Protein AF-A0A971GSS2-F1 (afdb_monomer)

Solvent-accessible surface area (backbone atoms only — not comparable to full-atom values): 17628 Å² total; per-residue (Å²): 136,80,84,89,81,86,70,75,32,61,60,50,41,53,53,54,34,71,68,39,44,67,84,41,74,54,47,54,77,46,40,32,26,44,75,84,54,49,42,26,41,33,38,71,62,69,47,74,45,68,63,38,45,67,82,38,62,46,63,59,58,47,32,60,44,47,65,56,46,49,72,37,39,23,10,67,47,17,76,32,43,79,44,92,68,53,84,65,69,85,54,35,48,45,50,40,30,41,24,85,38,74,50,92,84,42,22,30,35,38,38,42,34,40,49,66,71,85,49,93,87,48,53,48,79,76,38,85,48,58,99,59,26,42,46,16,31,36,24,42,58,45,35,48,47,36,32,42,36,49,23,47,63,86,54,49,96,89,58,76,47,54,58,58,59,50,98,71,84,86,79,79,81,64,94,73,82,67,90,67,69,63,84,76,56,59,65,68,64,52,29,54,54,48,14,49,50,55,39,58,74,69,43,96,30,64,69,47,56,60,91,68,52,47,49,41,36,45,50,89,52,17,74,24,37,55,46,78,90,54,39,60,87,52,47,51,58,52,37,65,61,41,50,64,54,48,42,46,62,41,26,76,67,65,36,60,86,32,68,72,34,45,53,40,44,71,75,31,58,78,37,36,44,81,53,100,93,39,65,42,77,32,71,71,36,50,49,52,46,27,59,62,39,52,24,48,41,79,45,72,53,73,72,34,52,78,70,40,31,34,36,57,40,83,103

Radius of gyration: 20.75 Å; Cα contacts (8 Å, |Δi|>4): 570; chains: 1; bounding box: 51×56×72 Å

Nearest PDB structures (foldseek):
  4xcr-assembly2_B  TM=2.742E-01  e=5.822E+00  Homo sapiens

Mean predicted aligned error: 7.34 Å

Secondary structure (DSSP, 8-state):
------SSHHHHHHHHHHH--TTPPP-EEEEEE-TT--EEEEEEEEEEEPP-BSS---HHHHHHHHHHHTTTSHHHHTTPEE-SS-SSTT-TTEEEEEEEEE-SSSEEEEEEEEE----TTS-EEEE---SSBPPEEEEEEEEEEEEEEEE-TT-BTTB--B--S-S-------SS-----HHHHTTHHHHHHHHHHHHHHT-S--SS-TTT--SEEEETTEEEEE-TT--HHHHHHHHHHHHHHHHHHHHHHH-TTSHHHHHHHHH-TTTEEEETTEEEE-HHHHHHHHHHHHTEEEE--HHHHHHT-EEEEE-

Structure (mmCIF, N/CA/C/O backbone):
data_AF-A0A971GSS2-F1
#
_entry.id   AF-A0A971GSS2-F1
#
loop_
_atom_site.group_PDB
_atom_site.id
_atom_site.type_symbol
_atom_site.label_atom_id
_atom_site.label_alt_id
_atom_site.label_comp_id
_atom_site.label_asym_id
_atom_site.label_entity_id
_atom_site.label_seq_id
_atom_site.pdbx_PDB_ins_code
_atom_site.Cartn_x
_atom_site.Cartn_y
_atom_site.Cartn_z
_atom_site.occupancy
_atom_site.B_iso_or_equiv
_atom_site.auth_seq_id
_atom_site.auth_comp_id
_atom_site.auth_asym_id
_atom_site.auth_atom_id
_atom_site.pdbx_PDB_model_num
ATOM 1 N N . MET A 1 1 ? 11.261 8.098 43.855 1.00 35.56 1 MET A N 1
ATOM 2 C CA . MET A 1 1 ? 11.522 7.027 42.870 1.00 35.56 1 MET A CA 1
ATOM 3 C C . MET A 1 1 ? 10.361 6.999 41.893 1.00 35.56 1 MET A C 1
ATOM 5 O O . MET A 1 1 ? 9.251 6.697 42.307 1.00 35.56 1 MET A O 1
ATOM 9 N N . LYS A 1 2 ? 10.580 7.433 40.648 1.00 29.73 2 LYS A N 1
ATOM 10 C CA . LYS A 1 2 ? 9.605 7.260 39.561 1.00 29.73 2 LYS A CA 1
ATOM 11 C C . LYS A 1 2 ? 9.756 5.830 39.029 1.00 29.73 2 LYS A C 1
ATOM 13 O O . LYS A 1 2 ? 10.902 5.407 38.895 1.00 29.73 2 LYS A O 1
ATOM 18 N N . PRO A 1 3 ? 8.672 5.101 38.733 1.00 36.34 3 PRO A N 1
ATOM 19 C CA . PRO A 1 3 ? 8.797 3.823 38.060 1.00 36.34 3 PRO A CA 1
ATOM 20 C C . PRO A 1 3 ? 9.146 4.087 36.592 1.00 36.34 3 PRO A C 1
ATOM 22 O O . PRO A 1 3 ? 8.405 4.758 35.869 1.00 36.34 3 PRO A O 1
ATOM 25 N N . GLU A 1 4 ? 10.302 3.588 36.173 1.00 39.19 4 GLU A N 1
ATOM 26 C CA . GLU A 1 4 ? 10.636 3.393 34.768 1.00 39.19 4 GLU A CA 1
ATOM 27 C C . GLU A 1 4 ? 9.625 2.397 34.187 1.00 39.19 4 GLU A C 1
ATOM 29 O O . GLU A 1 4 ? 9.647 1.212 34.493 1.00 39.19 4 GLU A O 1
ATOM 34 N N . THR A 1 5 ? 8.676 2.895 33.399 1.00 43.38 5 THR A N 1
ATOM 35 C CA . THR A 1 5 ? 7.710 2.084 32.648 1.00 43.38 5 THR A CA 1
ATOM 36 C C . THR A 1 5 ? 7.917 2.421 31.181 1.00 43.38 5 THR A C 1
ATOM 38 O O . THR A 1 5 ? 7.443 3.448 30.700 1.00 43.38 5 THR A O 1
ATOM 41 N N . GLY A 1 6 ? 8.720 1.624 30.473 1.00 42.56 6 GLY A N 1
ATOM 42 C CA . GLY A 1 6 ? 9.096 1.987 29.102 1.00 42.56 6 GLY A CA 1
ATOM 43 C C . GLY A 1 6 ? 9.595 0.882 28.180 1.00 42.56 6 GLY A C 1
ATOM 44 O O . GLY A 1 6 ? 9.772 1.163 27.002 1.00 42.56 6 GLY A O 1
ATOM 45 N N . THR A 1 7 ? 9.798 -0.349 28.650 1.00 47.59 7 THR A N 1
ATOM 46 C CA . THR A 1 7 ? 10.436 -1.408 27.842 1.00 47.59 7 THR A CA 1
ATOM 47 C C . THR A 1 7 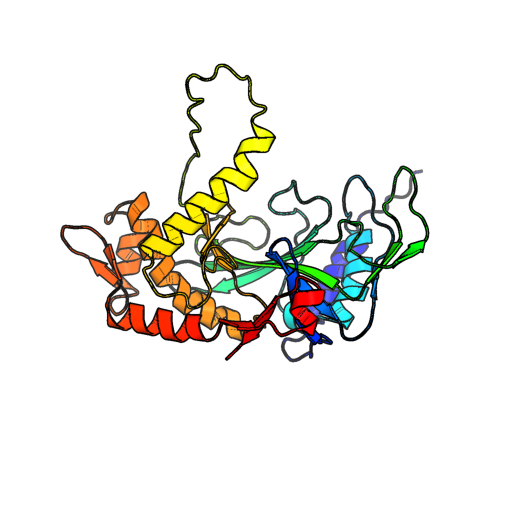? 9.616 -2.689 27.688 1.00 47.59 7 THR A C 1
ATOM 49 O O . THR A 1 7 ? 9.981 -3.531 26.875 1.00 47.59 7 THR A O 1
ATOM 52 N N . GLU A 1 8 ? 8.487 -2.847 28.385 1.00 52.62 8 GLU A N 1
ATOM 53 C CA . GLU A 1 8 ? 7.729 -4.113 28.367 1.00 52.62 8 GLU A CA 1
ATOM 54 C C . GLU A 1 8 ? 6.839 -4.315 27.121 1.00 52.62 8 GLU A C 1
ATOM 56 O O . GLU A 1 8 ? 6.486 -5.449 26.808 1.00 52.62 8 GLU A O 1
ATOM 61 N N . SER A 1 9 ? 6.500 -3.267 26.356 1.00 72.75 9 SER A N 1
ATOM 62 C CA . SER A 1 9 ? 5.532 -3.391 25.247 1.00 72.75 9 SER A CA 1
ATOM 63 C C . SER A 1 9 ? 6.121 -3.786 23.895 1.00 72.75 9 SER A C 1
ATOM 65 O O . SER A 1 9 ? 5.465 -4.514 23.152 1.00 72.75 9 SER A O 1
ATOM 67 N N . ILE A 1 10 ? 7.346 -3.365 23.559 1.00 83.69 10 ILE A N 1
ATOM 68 C CA . ILE A 1 10 ? 7.967 -3.697 22.262 1.00 83.69 10 ILE A CA 1
ATOM 69 C C . ILE A 1 10 ? 8.232 -5.207 22.134 1.00 83.69 10 ILE A C 1
ATOM 71 O O . ILE A 1 10 ? 7.813 -5.782 21.128 1.00 83.69 10 ILE A O 1
ATOM 75 N N . PRO A 1 11 ? 8.823 -5.896 23.135 1.00 87.12 11 PRO A N 1
ATOM 76 C CA . PRO A 1 11 ? 8.960 -7.352 23.087 1.00 87.12 11 PRO A CA 1
ATOM 77 C C . PRO A 1 11 ? 7.610 -8.064 22.943 1.00 87.12 11 PRO A C 1
ATOM 79 O O . PRO A 1 11 ? 7.508 -9.046 22.212 1.00 87.12 11 PRO A O 1
ATOM 82 N N . GLY A 1 12 ? 6.558 -7.542 23.586 1.00 88.38 12 GLY A N 1
ATOM 83 C CA . GLY A 1 12 ? 5.193 -8.051 23.448 1.00 88.38 12 GLY A CA 1
ATOM 84 C C . GLY A 1 12 ? 4.662 -7.944 22.016 1.00 88.38 12 GLY A C 1
ATOM 85 O O . GLY A 1 12 ? 4.132 -8.920 21.492 1.00 88.38 12 GLY A O 1
ATOM 86 N N . ILE A 1 13 ? 4.868 -6.799 21.356 1.00 91.88 13 ILE A N 1
ATOM 87 C CA . ILE A 1 13 ? 4.489 -6.597 19.949 1.00 91.88 13 ILE A CA 1
ATOM 88 C C . ILE A 1 13 ? 5.271 -7.537 19.027 1.00 91.88 13 ILE A C 1
ATOM 90 O O . ILE A 1 13 ? 4.680 -8.154 18.143 1.00 91.88 13 ILE A O 1
ATOM 94 N N . ILE A 1 14 ? 6.585 -7.667 19.231 1.00 92.06 14 ILE A N 1
ATOM 95 C CA . ILE A 1 14 ? 7.433 -8.558 18.426 1.00 92.06 14 ILE A CA 1
ATOM 96 C C . ILE A 1 14 ? 6.958 -10.007 18.562 1.00 92.06 14 ILE A C 1
ATOM 98 O O . ILE A 1 14 ? 6.786 -10.689 17.554 1.00 92.06 14 ILE A O 1
ATOM 102 N N . ASN A 1 15 ? 6.690 -10.460 19.789 1.00 92.38 15 ASN A N 1
ATOM 103 C CA . ASN A 1 15 ? 6.182 -11.807 20.041 1.00 92.38 15 ASN A CA 1
ATOM 104 C C . ASN A 1 15 ? 4.805 -12.024 19.408 1.00 92.38 15 ASN A C 1
ATOM 106 O O . ASN A 1 15 ? 4.583 -13.070 18.806 1.00 92.38 15 ASN A O 1
ATOM 110 N N . LEU A 1 16 ? 3.901 -11.043 19.513 1.00 94.25 16 LEU A N 1
ATOM 111 C CA . LEU A 1 16 ? 2.579 -11.097 18.891 1.00 94.25 16 LEU A CA 1
ATOM 112 C C . LEU A 1 16 ? 2.694 -11.270 17.373 1.00 94.25 16 LEU A C 1
ATOM 114 O O . LEU A 1 16 ? 2.138 -12.218 16.827 1.00 94.25 16 LEU A O 1
ATOM 118 N N . LEU A 1 17 ? 3.430 -10.377 16.704 1.00 93.38 17 LEU A N 1
ATOM 119 C CA . LEU A 1 17 ? 3.590 -10.400 15.247 1.00 93.38 17 LEU A CA 1
ATOM 120 C C . LEU A 1 17 ? 4.328 -11.657 14.772 1.00 93.38 17 LEU A C 1
ATOM 122 O O . LEU A 1 17 ? 3.941 -12.245 13.766 1.00 93.38 17 LEU A O 1
ATOM 126 N N . GLY A 1 18 ? 5.341 -12.111 15.517 1.00 92.44 18 GLY A N 1
ATOM 127 C CA . GLY A 1 18 ? 6.082 -13.339 15.220 1.00 92.44 18 GLY A CA 1
ATOM 128 C C . GLY A 1 18 ? 5.265 -14.624 15.392 1.00 92.44 18 GLY A C 1
ATOM 129 O O . GLY A 1 18 ? 5.631 -15.654 14.829 1.00 92.44 18 GLY A O 1
ATOM 130 N N . ALA A 1 19 ? 4.158 -14.580 16.140 1.00 93.38 19 ALA A N 1
ATOM 131 C CA . ALA A 1 19 ? 3.232 -15.705 16.273 1.00 93.38 19 ALA A CA 1
ATOM 132 C C . ALA A 1 19 ? 2.216 -15.791 15.121 1.00 93.38 19 ALA A C 1
ATOM 134 O O . ALA A 1 19 ? 1.579 -16.838 14.957 1.00 93.38 19 ALA A O 1
ATOM 135 N N . LEU A 1 20 ? 2.043 -14.715 14.344 1.00 93.06 20 LEU A N 1
ATOM 136 C CA . LEU A 1 20 ? 1.094 -14.686 13.235 1.00 93.06 20 LEU A CA 1
ATOM 137 C C . LEU A 1 20 ? 1.600 -15.526 12.065 1.00 93.06 20 LEU A C 1
ATOM 139 O O . LEU A 1 20 ? 2.780 -15.499 11.716 1.00 93.06 20 LEU A O 1
ATOM 143 N N . LYS A 1 21 ? 0.683 -16.258 11.436 1.00 89.44 21 LYS A N 1
ATOM 144 C CA . LYS A 1 21 ? 0.973 -17.106 10.278 1.00 89.44 21 LYS A CA 1
ATOM 145 C C . LYS A 1 21 ? 0.241 -16.606 9.050 1.00 89.44 21 LYS A C 1
ATOM 147 O O . LYS A 1 21 ? -0.888 -16.127 9.136 1.00 89.44 21 LYS A O 1
ATOM 152 N N . THR A 1 22 ? 0.876 -16.783 7.902 1.00 82.06 22 THR A N 1
ATOM 153 C CA . THR A 1 22 ? 0.386 -16.322 6.603 1.00 82.06 22 THR A CA 1
ATOM 154 C C . THR A 1 22 ? -0.921 -16.979 6.177 1.00 82.06 22 THR A C 1
ATOM 156 O O . THR A 1 22 ? -1.674 -16.382 5.423 1.00 82.06 22 THR A O 1
ATOM 159 N N . GLU A 1 23 ? -1.240 -18.163 6.703 1.00 85.69 23 GLU A N 1
ATOM 160 C CA . GLU A 1 23 ? -2.473 -18.894 6.390 1.00 85.69 23 GLU A CA 1
ATOM 161 C C . GLU A 1 23 ? -3.642 -18.532 7.324 1.00 85.69 23 GLU A C 1
ATOM 163 O O . GLU A 1 23 ? -4.742 -19.080 7.186 1.00 85.69 23 GLU A O 1
ATOM 168 N N . GLN A 1 24 ? -3.424 -17.664 8.323 1.00 88.62 24 GLN A N 1
ATOM 169 C CA . GLN A 1 24 ? -4.496 -17.246 9.222 1.00 88.62 24 GLN A CA 1
ATOM 170 C C . GLN A 1 24 ? -5.508 -16.389 8.468 1.00 88.62 24 GLN A C 1
ATOM 172 O O . GLN A 1 24 ? -5.182 -15.342 7.913 1.00 88.62 24 GLN A O 1
ATOM 177 N N . LYS A 1 25 ? -6.767 -16.826 8.496 1.00 90.94 25 LYS A N 1
ATOM 178 C CA . LYS A 1 25 ? -7.854 -16.132 7.811 1.00 90.94 25 LYS A CA 1
ATOM 179 C C . LYS A 1 25 ? -8.151 -14.792 8.474 1.00 90.94 25 LYS A C 1
ATOM 181 O O . LYS A 1 25 ? -8.296 -14.716 9.692 1.00 90.94 25 LYS A O 1
ATOM 186 N N . ASN A 1 26 ? -8.302 -13.767 7.643 1.00 93.19 26 ASN A N 1
ATOM 187 C CA . ASN A 1 26 ? -8.826 -12.471 8.053 1.00 93.19 26 ASN A CA 1
ATOM 188 C C . ASN A 1 26 ? -10.355 -12.557 8.213 1.00 93.19 26 ASN A C 1
ATOM 190 O O . ASN A 1 26 ? -11.040 -13.105 7.348 1.00 93.19 26 ASN A O 1
ATOM 194 N N . ASP A 1 27 ? -10.888 -11.994 9.292 1.00 95.25 27 ASP A N 1
ATOM 195 C CA . ASP A 1 27 ? -12.320 -11.920 9.593 1.00 95.25 27 ASP A CA 1
ATOM 196 C C . ASP A 1 27 ? -12.927 -10.604 9.079 1.00 95.25 27 ASP A C 1
ATOM 198 O O . ASP A 1 27 ? -13.368 -9.727 9.829 1.00 95.25 27 ASP A O 1
ATOM 202 N N . ILE A 1 28 ? -12.891 -10.443 7.755 1.00 95.19 28 ILE A N 1
ATOM 203 C CA . ILE A 1 28 ? -13.356 -9.236 7.069 1.00 95.19 28 ILE A CA 1
ATOM 204 C C . ILE A 1 28 ? -14.426 -9.542 6.021 1.00 95.19 28 ILE A C 1
ATOM 206 O O . ILE A 1 28 ? -14.400 -10.572 5.349 1.00 95.19 28 ILE A O 1
ATOM 210 N N . CYS A 1 29 ? -15.339 -8.592 5.841 1.00 93.38 29 CYS A N 1
ATOM 211 C CA . CYS A 1 29 ? -16.384 -8.605 4.820 1.00 93.38 29 CYS A CA 1
ATOM 212 C C . CYS A 1 29 ? -15.849 -8.136 3.446 1.00 93.38 29 CYS A C 1
ATOM 214 O O . CYS A 1 29 ? -16.411 -8.421 2.378 1.00 93.38 29 CYS A O 1
ATOM 216 N N . GLY A 1 30 ? -14.729 -7.406 3.466 1.00 94.94 30 GLY A N 1
ATOM 217 C CA . GLY A 1 30 ? -13.999 -6.965 2.285 1.00 94.94 30 GLY A CA 1
ATOM 218 C C . GLY A 1 30 ? -13.183 -5.699 2.523 1.00 94.94 30 GLY A C 1
ATOM 219 O O . GLY A 1 30 ? -13.082 -5.194 3.643 1.00 94.94 30 GLY A O 1
ATOM 220 N N . ILE A 1 31 ? -12.624 -5.181 1.434 1.00 96.00 31 ILE A N 1
ATOM 221 C CA . ILE A 1 31 ? -11.876 -3.924 1.396 1.00 96.00 31 ILE A CA 1
ATOM 222 C C . ILE A 1 31 ? -12.692 -2.911 0.610 1.00 96.00 31 ILE A C 1
ATOM 224 O O . ILE A 1 31 ? -13.214 -3.220 -0.464 1.00 96.00 31 ILE A O 1
ATOM 228 N N . PHE A 1 32 ? -12.805 -1.706 1.148 1.00 96.06 32 PHE A N 1
ATOM 229 C CA . PHE A 1 32 ? -13.680 -0.675 0.615 1.00 96.06 32 PHE A CA 1
ATOM 230 C C . PHE A 1 32 ? -12.969 0.669 0.558 1.00 96.06 32 PHE A C 1
ATOM 232 O O . PHE A 1 32 ? -11.992 0.895 1.265 1.00 96.06 32 PHE A O 1
ATOM 239 N N . LEU A 1 33 ? -13.489 1.552 -0.284 1.00 95.44 33 LEU A N 1
ATOM 240 C CA . LEU A 1 33 ? -13.215 2.978 -0.302 1.00 95.44 33 LEU A CA 1
ATOM 241 C C . LEU A 1 33 ? -14.444 3.702 0.238 1.00 95.44 33 LEU A C 1
ATOM 243 O O . LEU A 1 33 ? -15.563 3.369 -0.162 1.00 95.44 33 LEU A O 1
ATOM 247 N N . ASP A 1 34 ? -14.240 4.671 1.124 1.00 93.19 34 ASP A N 1
ATOM 248 C CA . ASP A 1 34 ? -15.312 5.553 1.589 1.00 93.19 34 ASP A CA 1
ATOM 249 C C . ASP A 1 34 ? -15.592 6.695 0.595 1.00 93.19 34 ASP A C 1
ATOM 251 O O . ASP A 1 34 ? -14.988 6.780 -0.482 1.00 93.19 34 ASP A O 1
ATOM 255 N N . GLU A 1 35 ? -16.500 7.599 0.957 1.00 91.25 35 GLU A N 1
ATOM 256 C CA . GLU A 1 35 ? -16.891 8.748 0.140 1.00 91.25 35 GLU A CA 1
ATOM 257 C C . GLU A 1 35 ? -15.732 9.723 -0.133 1.00 91.25 35 GLU A C 1
ATOM 259 O O . GLU A 1 35 ? -15.768 10.491 -1.096 1.00 91.25 35 GLU A O 1
ATOM 264 N N . THR A 1 36 ? -14.679 9.663 0.689 1.00 90.62 36 THR A N 1
ATOM 265 C CA . THR A 1 36 ? -13.434 10.430 0.540 1.00 90.62 36 THR A CA 1
ATOM 266 C C . THR A 1 36 ? -12.332 9.642 -0.173 1.00 90.62 36 THR A C 1
ATOM 268 O O . THR A 1 36 ? -11.200 10.115 -0.280 1.00 90.62 36 THR A O 1
ATOM 271 N N . LEU A 1 37 ? -12.660 8.456 -0.700 1.00 92.25 37 LEU A N 1
ATOM 272 C CA . LEU A 1 37 ? -11.753 7.526 -1.378 1.00 92.25 37 LEU A CA 1
ATOM 273 C C . LEU A 1 37 ? -10.634 6.985 -0.473 1.00 92.25 37 LEU A C 1
ATOM 275 O O . LEU A 1 37 ? -9.567 6.583 -0.951 1.00 92.25 37 LEU A O 1
ATOM 279 N N . ARG A 1 38 ? -10.861 6.951 0.845 1.00 92.25 38 ARG A N 1
ATOM 280 C CA . ARG A 1 38 ? -9.944 6.317 1.796 1.00 92.25 38 ARG A CA 1
ATOM 281 C C . ARG A 1 38 ? -10.250 4.836 1.910 1.00 92.25 38 ARG A C 1
ATOM 283 O O . ARG A 1 38 ? -11.403 4.447 2.058 1.00 92.25 38 ARG A O 1
ATOM 290 N N . GLU A 1 39 ? -9.202 4.022 1.880 1.00 94.31 39 GLU A N 1
ATOM 291 C CA . GLU A 1 39 ? -9.340 2.575 1.986 1.00 94.31 39 GLU A CA 1
ATOM 292 C C . GLU A 1 39 ? -9.481 2.110 3.436 1.00 94.31 39 GLU A C 1
ATOM 294 O O . GLU A 1 39 ? -8.808 2.618 4.341 1.00 94.31 39 GLU A O 1
ATOM 299 N N . PHE A 1 40 ? -10.371 1.144 3.647 1.00 95.44 40 PHE A N 1
ATOM 300 C CA . PHE A 1 40 ? -10.602 0.521 4.940 1.00 95.44 40 PHE A CA 1
ATOM 301 C C . PHE A 1 40 ? -10.962 -0.960 4.805 1.00 95.44 40 PHE A C 1
ATOM 303 O O . PHE A 1 40 ? -11.581 -1.392 3.827 1.00 95.44 40 PHE A O 1
ATOM 310 N N . PHE A 1 41 ? -10.579 -1.743 5.812 1.00 95.75 41 PHE A N 1
ATOM 311 C CA . PHE A 1 41 ? -11.110 -3.081 6.034 1.00 95.75 41 PHE A CA 1
ATOM 312 C C . PHE A 1 41 ? -12.494 -2.959 6.673 1.00 95.75 41 PHE A C 1
ATOM 314 O O . PHE A 1 41 ? -12.629 -2.303 7.707 1.00 95.75 41 PHE A O 1
ATOM 321 N N . CYS A 1 42 ? -13.502 -3.588 6.072 1.00 95.50 42 CYS A N 1
ATOM 322 C CA . CYS A 1 42 ? -14.801 -3.819 6.700 1.00 95.50 42 CYS A CA 1
ATOM 323 C C . CYS A 1 42 ? -14.733 -5.128 7.482 1.00 95.50 42 CYS A C 1
ATOM 325 O O . CYS A 1 42 ? -14.515 -6.180 6.884 1.00 95.50 42 CYS A O 1
ATOM 327 N N . LEU A 1 43 ? -14.914 -5.073 8.792 1.00 95.62 43 LEU A N 1
ATOM 328 C CA . LEU A 1 43 ? -14.874 -6.240 9.668 1.00 95.62 43 LEU A CA 1
ATOM 329 C C . LEU A 1 43 ? -16.234 -6.951 9.682 1.00 95.62 43 LEU A C 1
ATOM 331 O O . LEU A 1 43 ? -17.268 -6.306 9.518 1.00 95.62 43 LEU A O 1
ATOM 335 N N . ASN A 1 44 ? -16.247 -8.268 9.905 1.00 95.75 44 ASN A N 1
ATOM 336 C CA . ASN A 1 44 ? -17.506 -9.010 10.075 1.00 95.75 44 ASN A CA 1
ATOM 337 C C . ASN A 1 44 ? -18.178 -8.739 11.430 1.00 95.75 44 ASN A C 1
ATOM 339 O O . ASN A 1 44 ? -19.391 -8.900 11.562 1.00 95.75 44 ASN A O 1
ATOM 343 N N . ALA A 1 45 ? -17.397 -8.319 12.426 1.00 94.56 45 ALA A N 1
ATOM 344 C CA . ALA A 1 45 ? -17.876 -7.899 13.733 1.00 94.56 45 ALA A CA 1
ATOM 345 C C . ALA A 1 45 ? -17.120 -6.647 14.204 1.00 94.56 45 ALA A C 1
ATOM 347 O O . ALA A 1 45 ? -15.936 -6.483 13.889 1.00 94.56 45 ALA A O 1
ATOM 348 N N . PRO A 1 46 ? -17.774 -5.760 14.973 1.00 95.00 46 PRO A N 1
ATOM 349 C CA . PRO A 1 46 ? -17.120 -4.575 15.490 1.00 95.00 46 PRO A CA 1
ATOM 350 C C . PRO A 1 46 ? -16.052 -4.926 16.529 1.00 95.00 46 PRO A C 1
ATOM 352 O O . PRO A 1 46 ? -16.254 -5.777 17.396 1.00 95.00 46 PRO A O 1
ATOM 355 N N . VAL A 1 47 ? -14.946 -4.192 16.493 1.00 95.88 47 VAL A N 1
ATOM 356 C CA . VAL A 1 47 ? -13.883 -4.237 17.500 1.00 95.88 47 VAL A CA 1
ATOM 357 C C . VAL A 1 47 ? -13.877 -2.962 18.327 1.00 95.88 47 VAL A C 1
ATOM 359 O O . VAL A 1 47 ? -14.231 -1.885 17.844 1.00 95.88 47 VAL A O 1
ATOM 362 N N . VAL A 1 48 ? -13.442 -3.068 19.582 1.00 96.12 48 VAL A N 1
ATOM 363 C CA . VAL A 1 48 ? -13.286 -1.908 20.463 1.00 96.12 48 VAL A CA 1
ATOM 364 C C . VAL A 1 48 ? -11.845 -1.425 20.409 1.00 96.12 48 VAL A C 1
ATOM 366 O O . VAL A 1 48 ? -10.931 -2.107 20.867 1.00 96.12 48 VAL A O 1
ATOM 369 N N . ILE A 1 49 ? -11.653 -0.219 19.885 1.00 95.00 49 ILE A N 1
ATOM 370 C CA . ILE A 1 49 ? -10.372 0.476 19.921 1.00 95.00 49 ILE A CA 1
ATOM 371 C C . ILE A 1 49 ? -10.250 1.183 21.281 1.00 95.00 49 ILE A C 1
ATOM 373 O O . ILE A 1 49 ? -11.169 1.915 21.686 1.00 95.00 49 ILE A O 1
ATOM 377 N N . PRO A 1 50 ? -9.152 0.963 22.032 1.00 93.19 50 PRO A N 1
ATOM 378 C CA . PRO A 1 50 ? -8.939 1.622 23.315 1.00 93.19 50 PRO A CA 1
ATOM 379 C C . PRO A 1 50 ? -8.782 3.138 23.144 1.00 93.19 50 PRO A C 1
ATOM 381 O O . PRO A 1 50 ? -8.573 3.642 22.044 1.00 93.19 50 PRO A O 1
ATOM 384 N N . ALA A 1 51 ? -8.872 3.884 24.245 1.00 92.00 51 ALA A N 1
ATOM 385 C CA . ALA A 1 51 ? -8.607 5.320 24.222 1.00 92.00 51 ALA A CA 1
ATOM 386 C C . ALA A 1 51 ? -7.144 5.588 23.821 1.00 92.00 51 ALA A C 1
ATOM 388 O O . ALA A 1 51 ? -6.218 4.972 24.356 1.00 92.00 51 ALA A O 1
ATOM 389 N N . ILE A 1 52 ? -6.941 6.521 22.891 1.00 90.69 52 ILE A N 1
ATOM 390 C CA . ILE A 1 52 ? -5.628 6.847 22.319 1.00 90.69 52 ILE A CA 1
ATOM 391 C C . ILE A 1 52 ? -5.235 8.264 22.747 1.00 90.69 52 ILE A C 1
ATOM 393 O O . ILE A 1 52 ? -6.082 9.155 22.681 1.00 90.69 52 ILE A O 1
ATOM 397 N N . PRO A 1 53 ? -3.981 8.526 23.158 1.00 90.50 53 PRO A N 1
ATOM 398 C CA . PRO A 1 53 ? -3.541 9.886 23.446 1.00 90.50 53 PRO A CA 1
ATOM 399 C C . PRO A 1 53 ? -3.723 10.819 22.243 1.00 90.50 53 PRO A C 1
ATOM 401 O O . PRO A 1 53 ? -3.378 10.467 21.115 1.00 90.50 53 PRO A O 1
ATOM 404 N N . VAL A 1 54 ? -4.201 12.040 22.493 1.00 87.81 54 VAL A N 1
ATOM 405 C CA . VAL A 1 54 ? -4.371 13.059 21.443 1.00 87.81 54 VAL A CA 1
ATOM 406 C C . VAL A 1 54 ? -3.026 13.441 20.822 1.00 87.81 54 VAL A C 1
ATOM 408 O O . VAL A 1 54 ? -2.978 13.759 19.641 1.00 87.81 54 VAL A O 1
ATOM 411 N N . SER A 1 55 ? -1.929 13.349 21.580 1.00 87.81 55 SER A N 1
ATOM 412 C CA . SER A 1 55 ? -0.585 13.663 21.089 1.00 87.81 55 SER A CA 1
ATOM 413 C C . SER A 1 55 ? -0.027 12.622 20.122 1.00 87.81 55 SER A C 1
ATOM 415 O O . SER A 1 55 ? 0.430 12.985 19.057 1.00 87.81 55 SER A O 1
ATOM 417 N N . SER A 1 56 ? -0.016 11.338 20.483 1.00 88.44 56 SER A N 1
ATOM 418 C CA . SER A 1 56 ? 0.368 10.249 19.577 1.00 88.44 56 SER A CA 1
ATOM 419 C C . SER A 1 56 ? 0.128 8.873 20.198 1.00 88.44 56 SER A C 1
ATOM 421 O O . SER A 1 56 ? 0.157 8.703 21.422 1.00 88.44 56 SER A O 1
ATOM 423 N N . ILE A 1 57 ? -0.035 7.855 19.349 1.00 89.75 57 ILE A N 1
ATOM 424 C CA . ILE A 1 57 ? 0.043 6.450 19.766 1.00 89.75 57 ILE A CA 1
ATOM 425 C C . ILE A 1 57 ? 1.460 6.168 20.283 1.00 89.75 57 ILE A C 1
ATOM 427 O O . ILE A 1 57 ? 2.444 6.369 19.563 1.00 89.75 57 ILE A O 1
ATOM 431 N N . LYS A 1 58 ? 1.548 5.695 21.531 1.00 89.38 58 LYS A N 1
ATOM 432 C CA . LYS A 1 58 ? 2.772 5.189 22.174 1.00 89.38 58 LYS A CA 1
ATOM 433 C C . LYS A 1 58 ? 2.850 3.665 22.053 1.00 89.38 58 LYS A C 1
ATOM 435 O O . LYS A 1 58 ? 1.830 3.025 21.817 1.00 89.38 58 LYS A O 1
ATOM 440 N N . HIS A 1 59 ? 4.020 3.072 22.293 1.00 88.62 59 HIS A N 1
ATOM 441 C CA . HIS A 1 59 ? 4.232 1.622 22.150 1.00 88.62 59 HIS A CA 1
ATOM 442 C C . HIS A 1 59 ? 3.260 0.764 22.973 1.00 88.62 59 HIS A C 1
ATOM 444 O O . HIS A 1 59 ? 2.718 -0.199 22.447 1.00 88.62 59 HIS A O 1
ATOM 450 N N . ASN A 1 60 ? 2.952 1.144 24.220 1.00 86.94 60 ASN A N 1
ATOM 451 C CA . ASN A 1 60 ? 1.976 0.403 25.033 1.00 86.94 60 ASN A CA 1
ATOM 452 C C . ASN A 1 60 ? 0.577 0.424 24.392 1.00 86.94 60 ASN A C 1
ATOM 454 O O . ASN A 1 60 ? -0.043 -0.620 24.240 1.00 86.94 60 ASN A O 1
ATOM 458 N N . ASN A 1 61 ? 0.118 1.594 23.932 1.00 89.44 61 ASN A N 1
ATOM 459 C CA . ASN A 1 61 ? -1.161 1.707 23.227 1.00 89.44 61 ASN A CA 1
ATOM 460 C C . ASN A 1 61 ? -1.149 0.928 21.905 1.00 89.44 61 ASN A C 1
ATOM 462 O O . ASN A 1 61 ? -2.153 0.325 21.543 1.00 89.44 61 ASN A O 1
ATOM 466 N N . ALA A 1 62 ? -0.022 0.931 21.187 1.00 93.12 62 ALA A N 1
ATOM 467 C CA . ALA A 1 62 ? 0.130 0.153 19.965 1.00 93.12 62 ALA A CA 1
ATOM 468 C C . ALA A 1 62 ? 0.016 -1.351 20.239 1.00 93.12 62 ALA A C 1
ATOM 470 O O . ALA A 1 62 ? -0.645 -2.039 19.472 1.00 93.12 62 ALA A O 1
ATOM 471 N N . ALA A 1 63 ? 0.596 -1.849 21.336 1.00 93.31 63 ALA A N 1
ATOM 472 C CA . ALA A 1 63 ? 0.478 -3.249 21.737 1.00 93.31 63 ALA A CA 1
ATOM 473 C C . ALA A 1 63 ? -0.981 -3.644 22.007 1.00 93.31 63 ALA A C 1
ATOM 475 O O . ALA A 1 63 ? -1.449 -4.649 21.475 1.00 93.31 63 ALA A O 1
ATOM 476 N N . ASP A 1 64 ? -1.717 -2.820 22.757 1.00 92.81 64 ASP A N 1
ATOM 477 C CA . ASP A 1 64 ? -3.135 -3.063 23.050 1.00 92.81 64 ASP A CA 1
ATOM 478 C C . ASP A 1 64 ? -3.984 -3.073 21.773 1.00 92.81 64 ASP A C 1
ATOM 480 O O . ASP A 1 64 ? -4.811 -3.962 21.574 1.00 92.81 64 ASP A O 1
ATOM 484 N N . ILE A 1 65 ? -3.751 -2.111 20.874 1.00 95.25 65 ILE A N 1
ATOM 485 C CA . ILE A 1 65 ? -4.447 -2.039 19.587 1.00 95.25 65 ILE A CA 1
ATOM 486 C C . ILE A 1 65 ? -4.096 -3.257 18.725 1.00 95.25 65 ILE A C 1
ATOM 488 O O . ILE A 1 65 ? -4.994 -3.916 18.213 1.00 95.25 65 ILE A O 1
ATOM 492 N N . LEU A 1 66 ? -2.815 -3.602 18.578 1.00 96.12 66 LEU A N 1
ATOM 493 C CA . LEU A 1 66 ? -2.390 -4.742 17.760 1.00 96.12 66 LEU A CA 1
ATOM 494 C C . LEU A 1 66 ? -2.916 -6.073 18.308 1.00 96.12 66 LEU A C 1
ATOM 496 O O . LEU A 1 66 ? -3.268 -6.943 17.515 1.00 96.12 66 LEU A O 1
ATOM 500 N N . ASN A 1 67 ? -3.051 -6.228 19.627 1.00 94.44 67 ASN A N 1
ATOM 501 C CA . ASN A 1 67 ? -3.698 -7.399 20.229 1.00 94.44 67 ASN A CA 1
ATOM 502 C C . ASN A 1 67 ? -5.163 -7.552 19.794 1.00 94.44 67 ASN A C 1
ATOM 504 O O . ASN A 1 67 ? -5.629 -8.675 19.627 1.00 94.44 67 ASN A O 1
ATOM 508 N N . VAL A 1 68 ? -5.882 -6.444 19.595 1.00 95.12 68 VAL A N 1
ATOM 509 C CA . VAL A 1 68 ? -7.254 -6.458 19.062 1.00 95.12 68 VAL A CA 1
ATOM 510 C C . VAL A 1 68 ? -7.238 -6.723 17.556 1.00 95.12 68 VAL A C 1
ATOM 512 O O . VAL A 1 68 ? -7.943 -7.600 17.065 1.00 95.12 68 VAL A O 1
ATOM 515 N N . ILE A 1 69 ? -6.408 -5.994 16.810 1.00 95.81 69 ILE A N 1
ATOM 516 C CA . ILE A 1 69 ? -6.413 -6.032 15.342 1.00 95.81 69 ILE A CA 1
ATOM 517 C C . ILE A 1 69 ? -5.880 -7.358 14.783 1.00 95.81 69 ILE A C 1
ATOM 519 O O . ILE A 1 69 ? -6.403 -7.863 13.790 1.00 95.81 69 ILE A O 1
ATOM 523 N N . SER A 1 70 ? -4.905 -7.978 15.446 1.00 95.06 70 SER A N 1
ATOM 524 C CA . SER A 1 70 ? -4.381 -9.297 15.065 1.00 95.06 70 SER A CA 1
ATOM 525 C C . SER A 1 70 ? -5.421 -10.417 15.144 1.00 95.06 70 SER A C 1
ATOM 527 O O . SER A 1 70 ? -5.224 -11.462 14.536 1.00 95.06 70 SER A O 1
ATOM 529 N N . GLN A 1 71 ? -6.542 -10.217 15.842 1.00 94.38 71 GLN A N 1
ATOM 530 C CA . GLN A 1 71 ? -7.636 -11.192 15.876 1.00 94.38 71 GLN A CA 1
ATOM 531 C C . GLN A 1 71 ? -8.530 -11.111 14.634 1.00 94.38 71 GLN A C 1
ATOM 533 O O . GLN A 1 71 ? -9.178 -12.097 14.298 1.00 94.38 71 GLN A O 1
ATOM 538 N N . VAL A 1 72 ? -8.557 -9.962 13.947 1.00 95.31 72 VAL A N 1
ATOM 539 C CA . VAL A 1 72 ? -9.442 -9.721 12.795 1.00 95.31 72 VAL A CA 1
ATOM 540 C C . VAL A 1 72 ? -8.708 -9.684 11.459 1.00 95.31 72 VAL A C 1
ATOM 542 O O . VAL A 1 72 ? -9.273 -10.104 10.457 1.00 95.31 72 VAL A O 1
ATOM 545 N N . ILE A 1 73 ? -7.452 -9.233 11.409 1.00 94.62 73 ILE A N 1
ATOM 546 C CA . ILE A 1 73 ? -6.648 -9.233 10.172 1.00 94.62 73 ILE A CA 1
ATOM 547 C C . ILE A 1 73 ? -5.256 -9.884 10.331 1.00 94.62 73 ILE A C 1
ATOM 549 O O . ILE A 1 73 ? -4.255 -9.312 9.884 1.00 94.62 73 ILE A O 1
ATOM 553 N N . PRO A 1 74 ? -5.144 -11.073 10.961 1.00 94.75 74 PRO A N 1
ATOM 554 C CA . PRO A 1 74 ? -3.849 -11.712 11.209 1.00 94.75 74 PRO A CA 1
ATOM 555 C C . PRO A 1 74 ? -3.048 -11.977 9.929 1.00 94.75 74 PRO A C 1
ATOM 557 O O . PRO A 1 74 ? -1.846 -11.721 9.903 1.00 94.75 74 PRO A O 1
ATOM 560 N N . GLY A 1 75 ? -3.700 -12.445 8.860 1.00 92.81 75 GLY A N 1
ATOM 561 C CA . GLY A 1 75 ? -3.040 -12.813 7.606 1.00 92.81 75 GLY A CA 1
ATOM 562 C C . GLY A 1 75 ? -2.392 -11.622 6.897 1.00 92.81 75 GLY A C 1
ATOM 563 O O . GLY A 1 75 ? -1.311 -11.759 6.329 1.00 92.81 75 GLY A O 1
ATOM 564 N N . PHE A 1 76 ? -2.994 -10.430 6.991 1.00 93.31 76 PHE A N 1
ATOM 565 C CA . PHE A 1 76 ? -2.395 -9.205 6.441 1.00 93.31 76 PHE A CA 1
ATOM 566 C C . PHE A 1 76 ? -1.233 -8.663 7.276 1.00 93.31 76 PHE A C 1
ATOM 568 O O . PHE A 1 76 ? -0.389 -7.949 6.745 1.00 93.31 76 PHE A O 1
ATOM 575 N N . MET A 1 77 ? -1.178 -8.985 8.568 1.00 94.25 77 MET A N 1
ATOM 576 C CA . MET A 1 77 ? -0.100 -8.556 9.464 1.00 94.25 77 MET A CA 1
ATOM 577 C C . MET A 1 77 ? 1.054 -9.564 9.533 1.00 94.25 77 MET A C 1
ATOM 579 O O . MET A 1 77 ? 2.159 -9.205 9.944 1.00 94.25 77 MET A O 1
ATOM 583 N N . ALA A 1 78 ? 0.820 -10.816 9.138 1.00 92.75 78 ALA A N 1
ATOM 584 C CA . ALA A 1 78 ? 1.827 -11.867 9.149 1.00 92.75 78 ALA A CA 1
ATOM 585 C C . ALA A 1 78 ? 3.077 -11.467 8.341 1.00 92.75 78 ALA A C 1
ATOM 587 O O . ALA A 1 78 ? 2.991 -10.808 7.303 1.00 92.75 78 ALA A O 1
ATOM 588 N N . GLY A 1 79 ? 4.257 -11.831 8.850 1.00 91.19 79 GLY A N 1
ATOM 589 C CA . GLY A 1 79 ? 5.549 -11.504 8.233 1.00 91.19 79 GLY A CA 1
ATOM 590 C C . GLY A 1 79 ? 6.008 -10.049 8.395 1.00 91.19 79 GLY A C 1
ATOM 591 O O . GLY A 1 79 ? 7.120 -9.718 7.980 1.00 91.19 79 GLY A O 1
ATOM 592 N N . HIS A 1 80 ? 5.202 -9.177 9.007 1.00 93.94 80 HIS A N 1
ATOM 593 C CA . HIS A 1 80 ? 5.588 -7.790 9.240 1.00 93.94 80 HIS A CA 1
ATOM 594 C C . HIS A 1 80 ? 6.304 -7.596 10.576 1.00 93.94 80 HIS A C 1
ATOM 596 O O . HIS A 1 80 ? 6.016 -8.244 11.579 1.00 93.94 80 HIS A O 1
ATOM 602 N N . SER A 1 81 ? 7.198 -6.614 10.596 1.00 93.38 81 SER A N 1
ATOM 603 C CA . SER A 1 81 ? 7.807 -6.051 11.798 1.00 93.38 81 SER A CA 1
ATOM 604 C C . SER A 1 81 ? 7.124 -4.736 12.169 1.00 93.38 81 SER A C 1
ATOM 606 O O . SER A 1 81 ? 6.750 -3.948 11.300 1.00 93.38 81 SER A O 1
ATOM 608 N N . TYR A 1 82 ? 6.985 -4.474 13.464 1.00 93.94 82 TYR A N 1
ATOM 609 C CA . TYR A 1 82 ? 6.507 -3.185 13.956 1.00 93.94 82 TYR A CA 1
ATOM 610 C C . TYR A 1 82 ? 7.585 -2.110 13.807 1.00 93.94 82 TYR A C 1
ATOM 612 O O . TYR A 1 82 ? 8.740 -2.330 14.170 1.00 93.94 82 TYR A O 1
ATOM 620 N N . LEU A 1 83 ? 7.201 -0.932 13.313 1.00 91.38 83 LEU A N 1
ATOM 621 C CA . LEU A 1 83 ? 8.092 0.219 13.258 1.00 91.38 83 LEU A CA 1
ATOM 622 C C . LEU A 1 83 ? 7.945 1.086 14.503 1.00 91.38 83 LEU A C 1
ATOM 624 O O . LEU A 1 83 ? 6.950 1.789 14.679 1.00 91.38 83 LEU A O 1
ATOM 628 N N . GLU A 1 84 ? 8.987 1.095 15.334 1.00 87.12 84 GLU A N 1
ATOM 629 C CA . GLU A 1 84 ? 9.060 1.962 16.517 1.00 87.12 84 GLU A CA 1
ATOM 630 C C . GLU A 1 84 ? 9.013 3.448 16.143 1.00 87.12 84 GLU A C 1
ATOM 632 O O . GLU A 1 84 ? 8.408 4.263 16.843 1.00 87.12 84 GLU A O 1
ATOM 637 N N . LYS A 1 85 ? 9.633 3.799 15.012 1.00 85.38 85 LYS A N 1
ATOM 638 C CA . LYS A 1 85 ? 9.559 5.131 14.416 1.00 85.38 85 LYS A CA 1
ATOM 639 C C . LYS A 1 85 ? 8.699 5.073 13.164 1.00 85.38 85 LYS A C 1
ATOM 641 O O . LYS A 1 85 ? 9.033 4.392 12.199 1.00 85.38 85 LYS A O 1
ATOM 646 N N . ARG A 1 86 ? 7.601 5.825 13.188 1.00 84.44 86 ARG A N 1
ATOM 647 C CA . ARG A 1 86 ? 6.700 5.999 12.046 1.00 84.44 86 ARG A CA 1
ATOM 648 C C . ARG A 1 86 ? 7.415 6.646 10.870 1.00 84.44 86 ARG A C 1
ATOM 650 O O . ARG A 1 86 ? 8.323 7.458 11.052 1.00 84.44 86 ARG A O 1
ATOM 657 N N . ASN A 1 87 ? 6.946 6.315 9.675 1.00 82.12 87 ASN A N 1
ATOM 658 C CA . ASN A 1 87 ? 7.417 6.918 8.442 1.00 82.12 87 ASN A CA 1
ATOM 659 C C . ASN A 1 87 ? 6.213 7.213 7.525 1.00 82.12 87 ASN A C 1
ATOM 661 O O . ASN A 1 87 ? 5.615 6.245 7.037 1.00 82.12 87 ASN A O 1
ATOM 665 N N . PRO A 1 88 ? 5.853 8.494 7.299 1.00 81.50 88 PRO A N 1
ATOM 666 C CA . PRO A 1 88 ? 6.455 9.689 7.904 1.00 81.50 88 PRO A CA 1
ATOM 667 C C . PRO A 1 88 ? 6.143 9.833 9.408 1.00 81.50 88 PRO A C 1
ATOM 669 O O . PRO A 1 88 ? 5.196 9.253 9.934 1.00 81.50 88 PRO A O 1
ATOM 672 N N . VAL A 1 89 ? 6.964 10.607 10.129 1.00 80.94 89 VAL A N 1
ATOM 673 C CA . VAL A 1 89 ? 6.844 10.787 11.596 1.00 80.94 89 VAL A CA 1
ATOM 674 C C . VAL A 1 89 ? 5.560 11.529 11.992 1.00 80.94 89 VAL A C 1
ATOM 676 O O . VAL A 1 89 ? 5.066 11.335 13.100 1.00 80.94 89 VAL A O 1
ATOM 679 N N . SER A 1 90 ? 5.009 12.339 11.085 1.00 81.56 90 SER A N 1
ATOM 680 C CA . SER A 1 90 ? 3.787 13.132 11.276 1.00 81.56 90 SER A CA 1
ATOM 681 C C . SER A 1 90 ? 2.514 12.296 11.448 1.00 81.56 90 SER A C 1
ATOM 683 O O . SER A 1 90 ? 1.484 12.833 11.851 1.00 81.56 90 SER A O 1
ATOM 685 N N . GLU A 1 91 ? 2.551 10.990 11.181 1.00 84.94 91 GLU A N 1
ATOM 686 C CA . GLU A 1 91 ? 1.376 10.113 11.264 1.00 84.94 91 GLU A CA 1
ATOM 687 C C . GLU A 1 91 ? 1.150 9.617 12.703 1.00 84.94 91 GLU A C 1
ATOM 689 O O . GLU A 1 91 ? 1.191 8.437 13.036 1.00 84.94 91 GLU A O 1
ATOM 694 N N . GLU A 1 92 ? 0.937 10.560 13.615 1.00 88.62 92 GLU A N 1
ATOM 695 C CA . GLU A 1 92 ? 0.944 10.344 15.067 1.00 88.62 92 GLU A CA 1
ATOM 696 C C . GLU A 1 92 ? -0.153 9.392 15.586 1.00 88.62 92 GLU A C 1
ATOM 698 O O . GLU A 1 92 ? -0.036 8.852 16.692 1.00 88.62 92 GLU A O 1
ATOM 703 N N . HIS A 1 93 ? -1.196 9.130 14.795 1.00 91.81 93 HIS A N 1
ATOM 704 C CA . HIS A 1 93 ? -2.330 8.263 15.154 1.00 91.81 93 HIS A CA 1
ATOM 705 C C . HIS A 1 93 ? -2.432 6.999 14.301 1.00 91.81 93 HIS A C 1
ATOM 707 O O . HIS A 1 93 ? -3.479 6.351 14.287 1.00 91.81 93 HIS A O 1
ATOM 713 N N . SER A 1 94 ? -1.341 6.615 13.640 1.00 93.94 94 SER A N 1
ATOM 714 C CA . SER A 1 94 ? -1.228 5.341 12.935 1.00 93.94 94 SER A CA 1
ATOM 715 C C . SER A 1 94 ? -0.192 4.401 13.552 1.00 93.94 94 SER A C 1
ATOM 717 O O . SER A 1 94 ? 0.757 4.807 14.231 1.00 93.94 94 SER A O 1
ATOM 719 N N . ILE A 1 95 ? -0.381 3.110 13.281 1.00 95.44 95 ILE A N 1
ATOM 720 C CA . ILE A 1 95 ? 0.596 2.045 13.517 1.00 95.44 95 ILE A CA 1
ATOM 721 C C . ILE A 1 95 ? 1.161 1.618 12.166 1.00 95.44 95 ILE A C 1
ATOM 723 O O . ILE A 1 95 ? 0.405 1.401 11.221 1.00 95.44 95 ILE A O 1
ATOM 727 N N . HIS A 1 96 ? 2.489 1.534 12.071 1.00 94.56 96 HIS A N 1
ATOM 728 C CA . HIS A 1 96 ? 3.188 1.171 10.843 1.00 94.56 96 HIS A CA 1
ATOM 729 C C . HIS A 1 96 ? 3.834 -0.195 11.023 1.00 94.56 96 HIS A C 1
ATOM 731 O O . HIS A 1 96 ? 4.576 -0.428 11.980 1.00 94.56 96 HIS A O 1
ATOM 737 N N . LEU A 1 97 ? 3.543 -1.074 10.080 1.00 94.75 97 LEU A N 1
ATOM 738 C CA . LEU A 1 97 ? 4.099 -2.405 9.967 1.00 94.75 97 LEU A CA 1
ATOM 739 C C . LEU A 1 97 ? 4.873 -2.473 8.650 1.00 94.75 97 LEU A C 1
ATOM 741 O O . LEU A 1 97 ? 4.417 -1.949 7.633 1.00 94.75 97 LEU A O 1
ATOM 745 N N . ALA A 1 98 ? 6.042 -3.100 8.674 1.00 94.19 98 ALA A N 1
ATOM 746 C CA . ALA A 1 98 ? 6.931 -3.198 7.527 1.00 94.19 98 ALA A CA 1
ATOM 747 C C . ALA A 1 98 ? 7.328 -4.645 7.269 1.00 94.19 98 ALA A C 1
ATOM 749 O O . ALA A 1 98 ? 7.755 -5.350 8.184 1.00 94.19 98 ALA A O 1
ATOM 750 N N . CYS A 1 99 ? 7.238 -5.070 6.019 1.00 93.12 99 CYS A N 1
ATOM 751 C CA . CYS A 1 99 ? 7.652 -6.391 5.590 1.00 93.12 99 CYS A CA 1
ATOM 752 C C . CYS A 1 99 ? 8.679 -6.271 4.451 1.00 93.12 99 CYS A C 1
ATOM 754 O O . CYS A 1 99 ? 8.367 -5.668 3.423 1.00 93.12 99 CYS A O 1
ATOM 756 N N . PRO A 1 100 ? 9.913 -6.785 4.608 1.00 93.88 100 PRO A N 1
ATOM 757 C CA . PRO A 1 100 ? 10.893 -6.765 3.532 1.00 93.88 100 PRO A CA 1
ATOM 758 C C . PRO A 1 100 ? 10.508 -7.756 2.432 1.00 93.88 100 PRO A C 1
ATOM 760 O O . PRO A 1 100 ? 10.184 -8.914 2.699 1.00 93.88 100 PRO A O 1
ATOM 763 N N . VAL A 1 101 ? 10.598 -7.307 1.185 1.00 94.44 101 VAL A N 1
ATOM 764 C CA . VAL A 1 101 ? 10.287 -8.088 -0.012 1.00 94.44 101 VAL A CA 1
ATOM 765 C C . VAL A 1 101 ? 11.471 -7.977 -0.964 1.00 94.44 101 VAL A C 1
ATOM 767 O O . VAL A 1 101 ? 11.889 -6.880 -1.327 1.00 94.44 101 VAL A O 1
ATOM 770 N N . LYS A 1 102 ? 12.043 -9.117 -1.345 1.00 94.38 102 LYS A N 1
ATOM 771 C CA . LYS A 1 102 ? 13.212 -9.157 -2.226 1.00 94.38 102 LYS A CA 1
ATOM 772 C C . LYS A 1 102 ? 12.810 -8.934 -3.678 1.00 94.38 102 LYS A C 1
ATOM 774 O O . LYS A 1 102 ? 11.880 -9.582 -4.155 1.00 94.38 102 LYS A O 1
ATOM 779 N N . GLY A 1 103 ? 13.530 -8.048 -4.359 1.00 95.19 103 GLY A N 1
ATOM 780 C CA . GLY A 1 103 ? 13.537 -7.969 -5.818 1.00 95.19 103 GLY A CA 1
ATOM 781 C C . GLY A 1 103 ? 14.849 -8.507 -6.386 1.00 95.19 103 GLY A C 1
ATOM 782 O O . GLY A 1 103 ? 15.657 -9.119 -5.678 1.00 95.19 103 GLY A O 1
ATOM 783 N N . LYS A 1 104 ? 15.046 -8.318 -7.687 1.00 95.62 104 LYS A N 1
ATOM 784 C CA . LYS A 1 104 ? 16.199 -8.826 -8.434 1.00 95.62 104 LYS A CA 1
ATOM 785 C C . LYS A 1 104 ? 17.417 -7.907 -8.326 1.00 95.62 104 LYS A C 1
ATOM 787 O O . LYS A 1 104 ? 18.515 -8.408 -8.099 1.00 95.62 104 LYS A O 1
ATOM 792 N N . ILE A 1 105 ? 17.216 -6.599 -8.463 1.00 96.56 105 ILE A N 1
ATOM 793 C CA . ILE A 1 105 ? 18.246 -5.546 -8.421 1.00 96.56 105 ILE A CA 1
ATOM 794 C C . ILE A 1 105 ? 17.959 -4.473 -7.359 1.00 96.56 105 ILE A C 1
ATOM 796 O O . ILE A 1 105 ? 18.875 -3.834 -6.851 1.00 96.56 105 ILE A O 1
ATOM 800 N N . ILE A 1 106 ? 16.690 -4.283 -6.988 1.00 96.62 106 ILE A N 1
ATOM 801 C CA . ILE A 1 106 ? 16.254 -3.452 -5.858 1.00 96.62 106 ILE A CA 1
ATOM 802 C C . ILE A 1 106 ? 15.453 -4.305 -4.888 1.00 96.62 106 ILE A C 1
ATOM 804 O O . ILE A 1 106 ? 14.888 -5.327 -5.267 1.00 96.62 106 ILE A O 1
ATOM 808 N N . ASP A 1 107 ? 15.405 -3.890 -3.630 1.00 96.56 107 ASP A N 1
ATOM 809 C CA . ASP A 1 107 ? 14.508 -4.492 -2.652 1.00 96.56 107 ASP A CA 1
ATOM 810 C C . ASP A 1 107 ? 13.267 -3.607 -2.492 1.00 96.56 107 ASP A C 1
ATOM 812 O O . ASP A 1 107 ? 13.206 -2.459 -2.939 1.00 96.56 107 ASP A O 1
ATOM 816 N N . PHE A 1 108 ? 12.261 -4.141 -1.816 1.00 96.25 108 PHE A N 1
ATOM 817 C CA . PHE A 1 108 ? 11.061 -3.409 -1.463 1.00 96.25 108 PHE A CA 1
ATOM 818 C C . PHE A 1 108 ? 10.739 -3.581 0.010 1.00 96.25 108 PHE A C 1
ATOM 820 O O . PHE A 1 108 ? 11.058 -4.592 0.635 1.00 96.25 108 PHE A O 1
ATOM 827 N N . ILE A 1 109 ? 10.030 -2.600 0.550 1.00 95.06 109 ILE A N 1
ATOM 828 C CA . ILE A 1 109 ? 9.348 -2.714 1.829 1.00 95.06 109 ILE A CA 1
ATOM 829 C C . ILE A 1 109 ? 7.856 -2.615 1.558 1.00 95.06 109 ILE A C 1
ATOM 831 O O . ILE A 1 109 ? 7.372 -1.616 1.021 1.00 95.06 109 ILE A O 1
ATOM 835 N N . HIS A 1 110 ? 7.114 -3.648 1.935 1.00 95.44 110 HIS A N 1
ATOM 836 C CA . HIS A 1 110 ? 5.670 -3.551 2.042 1.00 95.44 110 HIS A CA 1
ATOM 837 C C . HIS A 1 110 ? 5.325 -2.838 3.350 1.00 95.44 110 HIS A C 1
ATOM 839 O O . HIS A 1 110 ? 5.614 -3.321 4.443 1.00 95.44 110 HIS A O 1
ATOM 845 N N . MET A 1 111 ? 4.771 -1.639 3.214 1.00 94.38 111 MET A N 1
ATOM 846 C CA . MET A 1 111 ? 4.330 -0.773 4.295 1.00 94.38 111 MET A CA 1
ATOM 847 C C . MET A 1 111 ? 2.823 -0.934 4.476 1.00 94.38 111 MET A C 1
ATOM 849 O O . MET A 1 111 ? 2.038 -0.474 3.638 1.00 94.38 111 MET A O 1
ATOM 853 N N . LEU A 1 112 ? 2.426 -1.549 5.589 1.00 95.44 112 LEU A N 1
ATOM 854 C CA . LEU A 1 112 ? 1.046 -1.599 6.054 1.00 95.44 112 LEU A CA 1
ATOM 855 C C . LEU A 1 112 ? 0.868 -0.585 7.186 1.00 95.44 112 LEU A C 1
ATOM 857 O O . LEU A 1 112 ? 1.373 -0.750 8.296 1.00 95.44 112 LEU A O 1
ATOM 861 N N . ARG A 1 113 ? 0.130 0.483 6.901 1.00 95.25 113 ARG A N 1
ATOM 862 C CA . ARG A 1 113 ? -0.227 1.518 7.869 1.00 95.25 113 ARG A CA 1
ATOM 863 C C . ARG A 1 113 ? -1.675 1.357 8.281 1.00 95.25 113 ARG A C 1
ATOM 865 O O . ARG A 1 113 ? -2.537 1.355 7.415 1.00 95.25 113 ARG A O 1
ATOM 872 N N . LEU A 1 114 ? -1.948 1.327 9.578 1.00 95.94 114 LEU A N 1
ATOM 873 C CA . LEU A 1 114 ? -3.295 1.288 10.146 1.00 95.94 114 LEU A CA 1
ATOM 874 C C . LEU A 1 114 ? -3.574 2.613 10.863 1.00 95.94 114 LEU A C 1
ATOM 876 O O . LEU A 1 114 ? -2.786 3.001 11.722 1.00 95.94 114 LEU A O 1
ATOM 880 N N . ASP A 1 115 ? -4.645 3.318 10.501 1.00 93.56 115 ASP A N 1
ATOM 881 C CA . ASP A 1 115 ? -5.008 4.634 11.047 1.00 93.56 115 ASP A CA 1
ATOM 882 C C . ASP A 1 115 ? -6.160 4.508 12.054 1.00 93.56 115 ASP A C 1
ATOM 884 O O . ASP A 1 115 ? -7.210 3.943 11.746 1.00 93.56 115 ASP A O 1
ATOM 888 N N . PHE A 1 116 ? -5.957 5.059 13.253 1.00 92.94 116 PHE A N 1
ATOM 889 C CA . PHE A 1 116 ? -6.904 5.002 14.368 1.00 92.94 116 PHE A CA 1
ATOM 890 C C . PHE A 1 116 ? -7.403 6.378 14.808 1.00 92.94 116 PHE A C 1
ATOM 892 O O . PHE A 1 116 ? -8.015 6.498 15.878 1.00 92.94 116 PHE A O 1
ATOM 899 N N . LYS A 1 117 ? -7.156 7.427 14.015 1.00 85.88 117 LYS A N 1
ATOM 900 C CA . LYS A 1 117 ? -7.686 8.761 14.288 1.00 85.88 117 LYS A CA 1
ATOM 901 C C . LYS A 1 117 ? -9.213 8.710 14.326 1.00 85.88 117 LYS A C 1
ATOM 903 O O . LYS A 1 117 ? -9.870 8.447 13.320 1.00 85.88 117 LYS A O 1
ATOM 908 N N . PHE A 1 118 ? -9.781 9.003 15.494 1.00 81.62 118 PHE A N 1
ATOM 909 C CA . PHE A 1 118 ? -11.229 9.040 15.655 1.00 81.62 118 PHE A CA 1
ATOM 910 C C . PHE A 1 118 ? -11.827 10.199 14.843 1.00 81.62 118 PHE A C 1
ATOM 912 O O . PHE A 1 118 ? -11.426 11.355 14.990 1.00 81.62 118 PHE A O 1
ATOM 919 N N . SER A 1 119 ? -12.797 9.884 13.990 1.00 75.81 119 SER A N 1
ATOM 920 C CA . SER A 1 119 ? -13.579 10.835 13.196 1.00 75.81 119 SER A CA 1
ATOM 921 C C . SER A 1 119 ? -15.072 10.561 13.394 1.00 75.81 119 SER A C 1
ATOM 923 O O . SER A 1 119 ? -15.450 9.513 13.917 1.00 75.81 119 SER A O 1
ATOM 925 N N . SER A 1 120 ? -15.949 11.482 12.984 1.00 65.94 120 SER A N 1
ATOM 926 C CA . SER A 1 120 ? -17.405 11.331 13.159 1.00 65.94 120 SER A CA 1
ATOM 927 C C . SER A 1 120 ? -17.979 10.066 12.508 1.00 65.94 120 SER A C 1
ATOM 929 O O . SER A 1 120 ? -19.006 9.570 12.958 1.00 65.94 120 SER A O 1
ATOM 931 N N . ASN A 1 121 ? -17.294 9.518 11.498 1.00 70.75 121 ASN A N 1
ATOM 932 C CA . ASN A 1 121 ? -17.695 8.310 10.770 1.00 70.75 121 ASN A CA 1
ATOM 933 C C . ASN A 1 121 ? -16.931 7.051 11.230 1.00 70.75 121 ASN A C 1
ATOM 935 O O . ASN A 1 121 ? -17.071 5.991 10.618 1.00 70.75 121 ASN A O 1
ATOM 939 N N . ALA A 1 122 ? -16.115 7.153 12.287 1.00 71.50 122 ALA A N 1
ATOM 940 C CA . ALA A 1 122 ? -15.222 6.083 12.722 1.00 71.50 122 ALA A CA 1
ATOM 941 C C . ALA A 1 122 ? -15.905 4.999 13.565 1.00 71.50 122 ALA A C 1
ATOM 943 O O . ALA A 1 122 ? -15.347 3.915 13.664 1.00 71.50 122 ALA A O 1
ATOM 944 N N . GLY A 1 123 ? -17.076 5.244 14.165 1.00 85.94 123 GLY A N 1
ATOM 945 C CA . GLY A 1 123 ? -17.775 4.240 14.974 1.00 85.94 123 GLY A CA 1
ATOM 946 C C . GLY A 1 123 ? -18.622 4.818 16.108 1.00 85.94 123 GLY A C 1
ATOM 947 O O . GLY A 1 123 ? -18.938 6.006 16.128 1.00 85.94 123 GLY A O 1
ATOM 948 N N . THR A 1 124 ? -18.980 3.971 17.076 1.00 91.81 124 THR A N 1
ATOM 949 C CA . THR A 1 124 ? -19.775 4.360 18.256 1.00 91.81 124 THR A CA 1
ATOM 950 C C . THR A 1 124 ? -18.879 4.533 19.478 1.00 91.81 124 THR A C 1
ATOM 952 O O . THR A 1 124 ? -18.094 3.647 19.803 1.00 91.81 124 THR A O 1
ATOM 955 N N . ILE A 1 125 ? -19.003 5.654 20.194 1.00 93.56 125 ILE A N 1
ATOM 956 C CA . ILE A 1 125 ? -18.229 5.905 21.420 1.00 93.56 125 ILE A CA 1
ATOM 957 C C . ILE A 1 125 ? -18.651 4.916 22.516 1.00 93.56 125 ILE A C 1
ATOM 959 O O . ILE A 1 125 ? -19.810 4.893 22.921 1.00 93.56 125 ILE A O 1
ATOM 963 N N . VAL A 1 126 ? -17.688 4.150 23.033 1.00 94.06 126 VAL A N 1
ATOM 964 C CA . VAL A 1 126 ? -17.863 3.231 24.173 1.00 94.06 126 VAL A CA 1
ATOM 965 C C . VAL A 1 126 ? -17.535 3.945 25.481 1.00 94.06 126 VAL A C 1
ATOM 967 O O . VAL A 1 126 ? -18.269 3.845 26.463 1.00 94.06 126 VAL A O 1
ATOM 970 N N . LYS A 1 127 ? -16.443 4.717 25.491 1.00 93.75 127 LYS A N 1
ATOM 971 C CA . LYS A 1 127 ? -16.025 5.536 26.632 1.00 93.75 127 LYS A CA 1
ATOM 972 C C . LYS A 1 127 ? -15.597 6.909 26.139 1.00 93.75 127 LYS A C 1
ATOM 974 O O . LYS A 1 127 ? -14.774 7.013 25.232 1.00 93.75 127 LYS A O 1
ATOM 979 N N . LYS A 1 128 ? -16.142 7.960 26.759 1.00 92.31 128 LYS A N 1
ATOM 980 C CA . LYS A 1 128 ? -15.763 9.344 26.453 1.00 92.31 128 LYS A CA 1
ATOM 981 C C . LYS A 1 128 ? -14.265 9.544 26.689 1.00 92.31 128 LYS A C 1
ATOM 983 O O . LYS A 1 128 ? -13.728 9.055 27.682 1.00 92.31 128 LYS A O 1
ATOM 988 N N . GLY A 1 129 ? -13.634 10.255 25.763 1.00 89.56 129 GLY A N 1
ATOM 989 C CA . GLY A 1 129 ? -12.286 10.775 25.942 1.00 89.56 129 GLY A CA 1
ATOM 990 C C . GLY A 1 129 ? -12.281 11.981 26.878 1.00 89.56 129 GLY A C 1
ATOM 991 O O . GLY A 1 129 ? -13.316 12.379 27.421 1.00 89.56 129 GLY A O 1
ATOM 992 N N . ASP A 1 130 ? -11.110 12.575 27.027 1.00 91.50 130 ASP A N 1
ATOM 993 C CA . ASP A 1 130 ? -10.875 13.780 27.816 1.00 91.50 130 ASP A CA 1
ATOM 994 C C . ASP A 1 130 ? -9.930 14.733 27.066 1.00 91.50 130 ASP A C 1
ATOM 996 O O . ASP A 1 130 ? -9.698 14.591 25.867 1.00 91.50 130 ASP A O 1
ATOM 1000 N N . SER A 1 131 ? -9.380 15.736 27.753 1.00 89.94 131 SER A N 1
ATOM 1001 C CA . SER A 1 131 ? -8.435 16.677 27.143 1.00 89.94 131 SER A CA 1
ATOM 1002 C C . SER A 1 131 ? -7.115 16.035 26.695 1.00 89.94 131 SER A C 1
ATOM 1004 O O . SER A 1 131 ? -6.357 16.669 25.967 1.00 89.94 131 SER A O 1
ATOM 1006 N N . ALA A 1 132 ? -6.802 14.820 27.153 1.00 90.94 132 ALA A N 1
ATOM 1007 C CA . ALA A 1 132 ? -5.553 14.121 26.861 1.00 90.94 132 ALA A CA 1
ATOM 1008 C C . ALA A 1 132 ? -5.738 12.931 25.908 1.00 90.94 132 ALA A C 1
ATOM 1010 O O . ALA A 1 132 ? -4.767 12.495 25.284 1.00 90.94 132 ALA A O 1
ATOM 1011 N N . THR A 1 133 ? -6.955 12.400 25.785 1.00 91.06 133 THR A N 1
ATOM 1012 C CA . THR A 1 133 ? -7.245 11.164 25.054 1.00 91.06 133 THR A CA 1
ATOM 1013 C C . THR A 1 133 ? -8.466 11.287 24.148 1.00 91.06 133 THR A C 1
ATOM 1015 O O . THR A 1 133 ? -9.507 11.820 24.530 1.00 91.06 133 THR A O 1
ATOM 1018 N N . PHE A 1 134 ? -8.359 10.729 22.944 1.00 90.31 134 PHE A N 1
ATOM 1019 C CA . PHE A 1 134 ? -9.515 10.412 22.116 1.00 90.31 134 PHE A CA 1
ATOM 1020 C C . PHE A 1 134 ? -10.398 9.364 22.811 1.00 90.31 134 PHE A C 1
ATOM 1022 O O . PHE A 1 134 ? -9.889 8.553 23.595 1.00 90.31 134 PHE A O 1
ATOM 1029 N N . PRO A 1 135 ? -11.718 9.358 22.541 1.00 91.62 135 PRO A N 1
ATOM 1030 C CA . PRO A 1 135 ? -12.611 8.355 23.106 1.00 91.62 135 PRO A CA 1
ATOM 1031 C C . PRO A 1 135 ? -12.178 6.939 22.722 1.00 91.62 135 PRO A C 1
ATOM 1033 O O . PRO A 1 135 ? -11.590 6.723 21.666 1.00 91.62 135 PRO A O 1
ATOM 1036 N N . SER A 1 136 ? -12.539 5.969 23.559 1.00 94.06 136 SER A N 1
ATOM 1037 C CA . SER A 1 136 ? -12.599 4.577 23.113 1.00 94.06 136 SER A CA 1
ATOM 1038 C C . SER A 1 136 ? -13.878 4.386 22.307 1.00 94.06 136 SER A C 1
ATOM 1040 O O . SER A 1 136 ? -14.943 4.885 22.696 1.00 94.06 136 SER A O 1
ATOM 1042 N N . TYR A 1 137 ? -13.780 3.671 21.192 1.00 94.75 137 TYR A N 1
ATOM 1043 C CA . TYR A 1 137 ? -14.874 3.514 20.244 1.00 94.75 137 TYR A CA 1
ATOM 1044 C C . TYR A 1 137 ? -14.948 2.091 19.697 1.00 94.75 137 TYR A C 1
ATOM 1046 O O . TYR A 1 137 ? -13.944 1.397 19.581 1.00 94.75 137 TYR A O 1
ATOM 1054 N N . SER A 1 138 ? -16.166 1.670 19.379 1.00 95.25 138 SER A N 1
ATOM 1055 C CA . SER A 1 138 ? -16.482 0.416 18.708 1.00 95.25 138 SER A CA 1
ATOM 1056 C C . SER A 1 138 ? -16.646 0.681 17.216 1.00 95.25 138 SER A C 1
ATOM 1058 O O . SER A 1 138 ? -17.367 1.613 16.842 1.00 95.25 138 SER A O 1
ATOM 1060 N N . THR A 1 139 ? -15.973 -0.093 16.368 1.00 95.25 139 THR A N 1
ATOM 1061 C CA . TH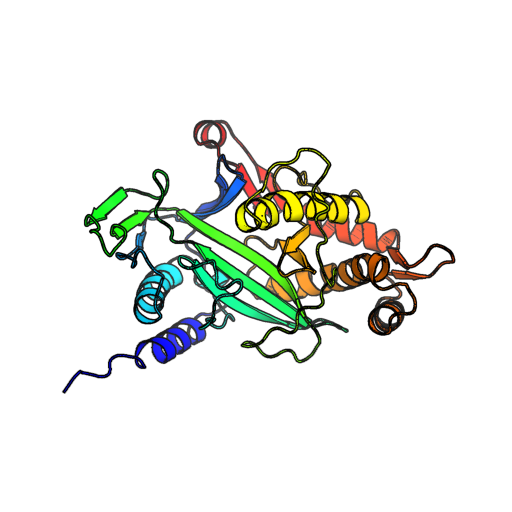R A 1 139 ? -15.988 0.100 14.915 1.00 95.25 139 THR A CA 1
ATOM 1062 C C . THR A 1 139 ? -15.899 -1.200 14.135 1.00 95.25 139 THR A C 1
ATOM 1064 O O . THR A 1 139 ? -15.230 -2.140 14.546 1.00 95.25 139 THR A O 1
ATOM 1067 N N . GLU A 1 140 ? -16.524 -1.211 12.963 1.00 95.12 140 GLU A N 1
ATOM 1068 C CA . GLU A 1 140 ? -16.388 -2.255 11.943 1.00 95.12 140 GLU A CA 1
ATOM 1069 C C . GLU A 1 140 ? -15.416 -1.830 10.829 1.00 95.12 140 GLU A C 1
ATOM 1071 O O . GLU A 1 140 ? -15.351 -2.474 9.786 1.00 95.12 140 GLU A O 1
ATOM 1076 N N . ARG A 1 141 ? -14.703 -0.706 10.990 1.00 94.62 141 ARG A N 1
ATOM 1077 C CA . ARG A 1 141 ? -13.873 -0.104 9.940 1.00 94.62 141 ARG A CA 1
ATOM 1078 C C . ARG A 1 141 ? -12.469 0.154 10.455 1.00 94.62 141 ARG A C 1
ATOM 1080 O O . ARG A 1 141 ? -12.287 0.940 11.381 1.00 94.62 141 ARG A O 1
ATOM 1087 N N . ILE A 1 142 ? -11.478 -0.444 9.802 1.00 94.69 142 ILE A N 1
ATOM 1088 C CA . ILE A 1 142 ? -10.062 -0.154 10.053 1.00 94.69 142 ILE A CA 1
ATOM 1089 C C . ILE A 1 142 ? -9.475 0.488 8.806 1.00 94.69 142 ILE A C 1
ATOM 1091 O O . ILE A 1 142 ? -9.263 -0.180 7.794 1.00 94.69 142 ILE A O 1
ATOM 1095 N N . TYR A 1 143 ? -9.233 1.796 8.873 1.00 95.12 143 TYR A N 1
ATOM 1096 C CA . TYR A 1 143 ? -8.599 2.537 7.790 1.00 95.12 143 TYR A CA 1
ATOM 1097 C C . TYR A 1 143 ? -7.136 2.137 7.669 1.00 95.12 143 TYR A C 1
ATOM 1099 O O . TYR A 1 143 ? -6.431 2.021 8.673 1.00 95.12 143 TYR A O 1
ATOM 1107 N N . PHE A 1 144 ? -6.664 1.956 6.439 1.00 95.62 144 PHE A N 1
ATOM 1108 C CA . PHE A 1 144 ? -5.286 1.543 6.213 1.00 95.62 144 PHE A CA 1
ATOM 1109 C C . PHE A 1 144 ? -4.667 2.188 4.973 1.00 95.62 144 PHE A C 1
ATOM 1111 O O . PHE A 1 144 ? -5.347 2.864 4.209 1.00 95.62 144 PHE A O 1
ATOM 1118 N N . LYS A 1 145 ? -3.355 2.010 4.805 1.00 95.00 145 LYS A N 1
ATOM 1119 C CA . LYS A 1 145 ? -2.618 2.122 3.540 1.00 95.00 145 LYS A CA 1
ATOM 1120 C C . LYS A 1 145 ? -1.741 0.886 3.399 1.00 95.00 145 LYS A C 1
ATOM 1122 O O . LYS A 1 145 ? -1.130 0.469 4.376 1.00 95.00 145 LYS A O 1
ATOM 1127 N N . SER A 1 146 ? -1.686 0.312 2.202 1.00 95.38 146 SER A N 1
ATOM 1128 C CA . SER A 1 146 ? -0.885 -0.879 1.899 1.00 95.38 146 SER A CA 1
ATOM 1129 C C . SER A 1 146 ? -0.068 -0.618 0.642 1.00 95.38 146 SER A C 1
ATOM 1131 O O . SER A 1 146 ? -0.638 -0.498 -0.446 1.00 95.38 146 SER A O 1
ATOM 1133 N N . ARG A 1 147 ? 1.250 -0.456 0.789 1.00 95.31 147 ARG A N 1
ATOM 1134 C CA . ARG A 1 147 ? 2.125 0.046 -0.283 1.00 95.31 147 ARG A CA 1
ATOM 1135 C C . ARG A 1 147 ? 3.405 -0.749 -0.396 1.00 95.31 147 ARG A C 1
ATOM 1137 O O . ARG A 1 147 ? 4.021 -1.047 0.617 1.00 95.31 147 ARG A O 1
ATOM 1144 N N . LEU A 1 148 ? 3.838 -1.023 -1.618 1.00 96.38 148 LEU A N 1
ATOM 1145 C CA . LEU A 1 148 ? 5.178 -1.526 -1.885 1.00 96.38 148 LEU A CA 1
ATOM 1146 C C . LEU A 1 148 ? 6.087 -0.340 -2.224 1.00 96.38 148 LEU A C 1
ATOM 1148 O O . LEU A 1 148 ? 5.817 0.391 -3.181 1.00 96.38 148 LEU A O 1
ATOM 1152 N N . VAL A 1 149 ? 7.127 -0.138 -1.416 1.00 96.00 149 VAL A N 1
ATOM 1153 C CA . VAL A 1 149 ? 8.030 1.019 -1.485 1.00 96.00 149 VAL A CA 1
ATOM 1154 C C . VAL A 1 149 ? 9.435 0.549 -1.880 1.00 96.00 149 VAL A C 1
ATOM 1156 O O . VAL A 1 149 ? 9.975 -0.322 -1.197 1.00 96.00 149 VAL A O 1
ATOM 1159 N N . PRO A 1 150 ? 10.037 1.085 -2.955 1.00 96.94 150 PRO A N 1
ATOM 1160 C CA . PRO A 1 150 ? 11.352 0.667 -3.437 1.00 96.94 150 PRO A CA 1
ATOM 1161 C C . PRO A 1 150 ? 12.482 1.192 -2.545 1.00 96.94 150 PRO A C 1
ATOM 1163 O O . PRO A 1 150 ? 12.523 2.372 -2.177 1.00 96.94 150 PRO A O 1
ATOM 1166 N N . VAL A 1 151 ? 13.430 0.313 -2.232 1.00 95.81 151 VAL A N 1
ATOM 1167 C CA . VAL A 1 151 ? 14.625 0.601 -1.433 1.00 95.81 151 VAL A CA 1
ATOM 1168 C C . VAL A 1 151 ? 15.863 0.004 -2.095 1.00 95.81 151 VAL A C 1
ATOM 1170 O O . VAL A 1 151 ? 15.780 -0.961 -2.858 1.00 95.81 151 VAL A O 1
ATOM 1173 N N . TYR A 1 152 ? 17.037 0.552 -1.793 1.00 94.25 152 TYR A N 1
ATOM 1174 C CA . TYR A 1 152 ? 18.281 -0.083 -2.223 1.00 94.25 152 TYR A CA 1
ATOM 1175 C C . TYR A 1 152 ? 18.419 -1.472 -1.588 1.00 94.25 152 TYR A C 1
ATOM 1177 O O . TYR A 1 152 ? 18.014 -1.688 -0.438 1.00 94.25 152 TYR A O 1
ATOM 1185 N N . GLN A 1 153 ? 18.990 -2.420 -2.334 1.00 92.00 153 GLN A N 1
ATOM 1186 C CA . GLN A 1 153 ? 19.205 -3.778 -1.837 1.00 92.00 153 GLN A CA 1
ATOM 1187 C C . GLN A 1 153 ? 19.986 -3.788 -0.526 1.00 92.00 153 GLN A C 1
ATOM 1189 O O . GLN A 1 153 ? 20.953 -3.051 -0.341 1.00 92.00 153 GLN A O 1
ATOM 1194 N N . GLY A 1 154 ? 19.560 -4.654 0.394 1.00 84.25 154 GLY A N 1
ATOM 1195 C CA . GLY A 1 154 ? 20.197 -4.770 1.707 1.00 84.25 154 GLY A CA 1
ATOM 1196 C C . GLY A 1 154 ? 19.811 -3.668 2.700 1.00 84.25 154 GLY A C 1
ATOM 1197 O O . GLY A 1 154 ? 20.368 -3.635 3.798 1.00 84.25 154 GLY A O 1
ATOM 1198 N N . SER A 1 155 ? 18.841 -2.810 2.365 1.00 83.25 155 SER A N 1
ATOM 1199 C CA . SER A 1 155 ? 18.252 -1.863 3.318 1.00 83.25 155 SER A CA 1
ATOM 1200 C C . SER A 1 155 ? 17.705 -2.581 4.557 1.00 83.25 155 SER A C 1
ATOM 1202 O O . SER A 1 155 ? 16.999 -3.586 4.460 1.00 83.25 155 SER A O 1
ATOM 1204 N N . GLY A 1 156 ? 18.028 -2.055 5.740 1.00 72.06 156 GLY A N 1
ATOM 1205 C CA . GLY A 1 156 ? 17.558 -2.598 7.014 1.00 72.06 156 GLY A CA 1
ATOM 1206 C C . GLY A 1 156 ? 16.104 -2.222 7.316 1.00 72.06 156 GLY A C 1
ATOM 1207 O O . GLY A 1 156 ? 15.614 -1.173 6.904 1.00 72.06 156 GLY A O 1
ATOM 1208 N N . THR A 1 157 ? 15.419 -3.041 8.117 1.00 66.31 157 THR A N 1
ATOM 1209 C CA . THR A 1 157 ? 13.994 -2.868 8.466 1.00 66.31 157 THR A CA 1
ATOM 1210 C C . THR A 1 157 ? 13.686 -1.672 9.381 1.00 66.31 157 THR A C 1
ATOM 1212 O O . THR A 1 157 ? 12.519 -1.356 9.587 1.00 66.31 157 THR A O 1
ATOM 1215 N N . GLY A 1 158 ? 14.704 -0.991 9.924 1.00 65.94 158 GLY A N 1
ATOM 1216 C CA . GLY A 1 158 ? 14.555 0.181 10.804 1.00 65.94 158 GLY A CA 1
ATOM 1217 C C . GLY A 1 158 ? 15.074 1.504 10.228 1.00 65.94 158 GLY A C 1
ATOM 1218 O O . GLY A 1 158 ? 14.864 2.555 10.832 1.00 65.94 158 GLY A O 1
ATOM 1219 N N . ASN A 1 159 ? 15.754 1.467 9.080 1.00 74.19 159 ASN A N 1
ATOM 1220 C CA . ASN A 1 159 ? 16.225 2.653 8.371 1.00 74.19 159 ASN A CA 1
ATOM 1221 C C . ASN A 1 159 ? 16.171 2.374 6.869 1.00 74.19 159 ASN A C 1
ATOM 1223 O O . ASN A 1 159 ? 17.081 1.765 6.307 1.00 74.19 159 ASN A O 1
ATOM 1227 N N . PHE A 1 160 ? 15.061 2.766 6.253 1.00 83.94 160 PHE A N 1
ATOM 1228 C CA . PHE A 1 160 ? 14.804 2.494 4.847 1.00 83.94 160 PHE A CA 1
ATOM 1229 C C . PHE A 1 160 ? 15.567 3.478 3.968 1.00 83.94 160 PHE A C 1
ATOM 1231 O O . PHE A 1 160 ? 15.310 4.683 4.016 1.00 83.94 160 PHE A O 1
ATOM 1238 N N . ASP A 1 161 ? 16.471 2.960 3.141 1.00 89.38 161 ASP A N 1
ATOM 1239 C CA . ASP A 1 161 ? 17.134 3.756 2.117 1.00 89.38 161 ASP A CA 1
ATOM 1240 C C . ASP A 1 161 ? 16.279 3.754 0.844 1.00 89.38 161 ASP A C 1
ATOM 1242 O O . ASP A 1 161 ? 16.460 2.943 -0.069 1.00 89.38 161 ASP A O 1
ATOM 1246 N N . PHE A 1 162 ? 15.246 4.603 0.844 1.00 90.75 162 PHE A N 1
ATOM 1247 C CA . PHE A 1 162 ? 14.314 4.719 -0.275 1.00 90.75 162 PHE A CA 1
ATOM 1248 C C . PHE A 1 162 ? 15.011 5.246 -1.528 1.00 90.75 162 PHE A C 1
ATOM 1250 O O . PHE A 1 162 ? 15.713 6.261 -1.493 1.00 90.75 162 PHE A O 1
ATOM 1257 N N . ILE A 1 163 ? 14.720 4.622 -2.669 1.00 92.75 163 ILE A N 1
ATOM 1258 C CA . ILE A 1 163 ? 15.208 5.093 -3.966 1.00 92.75 163 ILE A CA 1
ATOM 1259 C C . ILE A 1 163 ? 14.343 6.276 -4.390 1.00 92.75 163 ILE A C 1
ATOM 1261 O O . ILE A 1 163 ? 13.227 6.102 -4.877 1.00 92.75 163 ILE A O 1
ATOM 1265 N N . LYS A 1 164 ? 14.830 7.496 -4.169 1.00 90.50 164 LYS A N 1
ATOM 1266 C CA . LYS A 1 164 ? 14.062 8.724 -4.419 1.00 90.50 164 LYS A CA 1
ATOM 1267 C C . LYS A 1 164 ? 13.967 9.026 -5.912 1.00 90.50 164 LYS A C 1
ATOM 1269 O O . LYS A 1 164 ? 14.983 9.067 -6.597 1.00 90.50 164 LYS A O 1
ATOM 1274 N N . LEU A 1 165 ? 12.759 9.328 -6.389 1.00 85.50 165 LEU A N 1
ATOM 1275 C CA . LEU A 1 165 ? 12.550 9.828 -7.751 1.00 85.50 165 LEU A CA 1
ATOM 1276 C C . LEU A 1 165 ? 12.880 11.312 -7.875 1.00 85.50 165 LEU A C 1
ATOM 1278 O O . LEU A 1 165 ? 13.317 11.743 -8.929 1.00 85.50 165 LEU A O 1
ATOM 1282 N N . ARG A 1 166 ? 12.675 12.115 -6.827 1.00 72.50 166 ARG A N 1
ATOM 1283 C CA . ARG A 1 166 ? 13.051 13.536 -6.829 1.00 72.50 166 ARG A CA 1
ATOM 1284 C C . ARG A 1 166 ? 13.898 13.849 -5.602 1.00 72.50 166 ARG A C 1
ATOM 1286 O O . ARG A 1 166 ? 13.524 13.515 -4.481 1.00 72.50 166 ARG A O 1
ATOM 1293 N N . GLY A 1 167 ? 15.036 14.511 -5.819 1.00 51.47 167 GLY A N 1
ATOM 1294 C CA . GLY A 1 167 ? 15.919 14.974 -4.741 1.00 51.47 167 GLY A CA 1
ATOM 1295 C C . GLY A 1 167 ? 15.341 16.152 -3.947 1.00 51.47 167 GLY A C 1
ATOM 1296 O O . GLY A 1 167 ? 15.654 16.308 -2.768 1.00 51.47 167 GLY A O 1
ATOM 1297 N N . SER A 1 168 ? 14.470 16.954 -4.570 1.00 46.09 168 SER A N 1
ATOM 1298 C CA . SER A 1 168 ? 13.735 18.062 -3.953 1.00 46.09 168 SER A CA 1
ATOM 1299 C C . SER A 1 168 ? 12.452 18.381 -4.737 1.00 46.09 168 SER A C 1
ATOM 1301 O O . SER A 1 168 ? 12.355 18.120 -5.936 1.00 46.09 168 SER A O 1
ATOM 1303 N N . VAL A 1 169 ? 11.449 18.938 -4.054 1.00 47.41 169 VAL A N 1
ATOM 1304 C CA . VAL A 1 169 ? 10.256 19.535 -4.675 1.00 47.41 169 VAL A CA 1
ATOM 1305 C C . VAL A 1 169 ? 10.412 21.051 -4.550 1.00 47.41 169 VAL A C 1
ATOM 1307 O O . VAL A 1 169 ? 10.258 21.594 -3.459 1.00 47.41 169 VAL A O 1
ATOM 1310 N N . SER A 1 170 ? 10.770 21.744 -5.632 1.00 37.44 170 SER A N 1
ATOM 1311 C CA . SER A 1 170 ? 10.773 23.211 -5.664 1.00 37.44 170 SER A CA 1
ATOM 1312 C C . SER A 1 170 ? 9.365 23.706 -5.991 1.00 37.44 170 SER A C 1
ATOM 1314 O O . SER A 1 170 ? 8.882 23.508 -7.103 1.00 37.44 170 SER A O 1
ATOM 1316 N N . VAL A 1 171 ? 8.697 24.337 -5.026 1.00 41.69 171 VAL A N 1
ATOM 1317 C CA . VAL A 1 171 ? 7.461 25.091 -5.275 1.00 41.69 171 VAL A CA 1
ATOM 1318 C C . VAL A 1 171 ? 7.866 26.533 -5.540 1.00 41.69 171 VAL A C 1
ATOM 1320 O O . VAL A 1 171 ? 8.260 27.248 -4.619 1.00 41.69 171 VAL A O 1
ATOM 1323 N N . GLU A 1 172 ? 7.798 26.958 -6.798 1.00 36.66 172 GLU A N 1
ATOM 1324 C CA . GLU A 1 172 ? 7.849 28.379 -7.122 1.00 36.66 172 GLU A CA 1
ATOM 1325 C C . GLU A 1 172 ? 6.544 29.017 -6.640 1.00 36.66 172 GLU A C 1
ATOM 1327 O O . GLU A 1 172 ? 5.447 28.654 -7.069 1.00 36.66 172 GLU A O 1
ATOM 1332 N N . ALA A 1 173 ? 6.652 29.946 -5.691 1.00 36.41 173 ALA A N 1
ATOM 1333 C CA . ALA A 1 173 ? 5.529 30.780 -5.302 1.00 36.41 173 ALA A CA 1
ATOM 1334 C C . ALA A 1 173 ? 5.189 31.687 -6.490 1.00 36.41 173 ALA A C 1
ATOM 1336 O O . ALA A 1 173 ? 5.861 32.690 -6.713 1.00 36.41 173 ALA A O 1
ATOM 1337 N N . GLY A 1 174 ? 4.167 31.325 -7.267 1.00 36.28 174 GLY A N 1
ATOM 1338 C CA . GLY A 1 174 ? 3.638 32.204 -8.307 1.00 36.28 174 GLY A CA 1
ATOM 1339 C C . GLY A 1 174 ? 3.244 33.569 -7.729 1.00 36.28 174 GLY A C 1
ATOM 1340 O O . GLY A 1 174 ? 2.854 33.652 -6.560 1.00 36.28 174 GLY A O 1
ATOM 1341 N N . ASP A 1 175 ? 3.309 34.605 -8.574 1.00 38.06 175 ASP A N 1
ATOM 1342 C CA . ASP A 1 175 ? 3.157 36.066 -8.358 1.00 38.06 175 ASP A CA 1
ATOM 1343 C C . ASP A 1 175 ? 1.953 36.572 -7.524 1.00 38.06 175 ASP A C 1
ATOM 1345 O O . ASP A 1 175 ? 1.694 37.769 -7.421 1.00 38.06 175 ASP A O 1
ATOM 1349 N N . SER A 1 176 ? 1.197 35.700 -6.869 1.00 34.69 176 SER A N 1
ATOM 1350 C CA . SER A 1 176 ? 0.005 36.030 -6.087 1.00 34.69 176 SER A CA 1
ATOM 1351 C C . SER A 1 176 ? 0.258 36.425 -4.625 1.00 34.69 176 SER A C 1
ATOM 1353 O O . SER A 1 176 ? -0.691 36.439 -3.842 1.00 34.69 176 SER A O 1
ATOM 1355 N N . GLY A 1 177 ? 1.495 36.763 -4.234 1.00 36.88 177 GLY A N 1
ATOM 1356 C CA . GLY A 1 177 ? 1.808 37.542 -3.019 1.00 36.88 177 GLY A CA 1
ATOM 1357 C C . GLY A 1 177 ? 1.268 37.026 -1.674 1.00 36.88 177 GLY A C 1
ATOM 1358 O O . GLY A 1 177 ? 1.342 37.732 -0.666 1.00 36.88 177 GLY A O 1
ATOM 1359 N N . ARG A 1 178 ? 0.722 35.810 -1.606 1.00 36.50 178 ARG A N 1
ATOM 1360 C CA . ARG A 1 178 ? 0.272 35.199 -0.358 1.00 36.50 178 ARG A CA 1
ATOM 1361 C C . ARG A 1 178 ? 1.469 34.496 0.261 1.00 36.50 178 ARG A C 1
ATOM 1363 O O . ARG A 1 178 ? 2.000 33.548 -0.305 1.00 36.50 178 ARG A O 1
ATOM 1370 N N . ARG A 1 179 ? 1.885 34.952 1.447 1.00 39.41 179 ARG A N 1
ATOM 1371 C CA . ARG A 1 179 ? 2.720 34.157 2.359 1.00 39.41 179 ARG A CA 1
ATOM 1372 C C . ARG A 1 179 ? 1.924 32.908 2.735 1.00 39.41 179 ARG A C 1
ATOM 1374 O O . ARG A 1 179 ? 1.140 32.921 3.679 1.00 39.41 179 ARG A O 1
ATOM 1381 N N . LEU A 1 180 ? 2.056 31.875 1.918 1.00 37.53 180 LEU A N 1
ATOM 1382 C CA . LEU A 1 180 ? 1.398 30.595 2.097 1.00 37.53 180 LEU A CA 1
ATOM 1383 C C . LEU A 1 180 ? 2.223 29.790 3.103 1.00 37.53 180 LEU A C 1
ATOM 1385 O O . LEU A 1 180 ? 3.432 29.627 2.937 1.00 37.53 180 LEU A O 1
ATOM 1389 N N . PHE A 1 181 ? 1.578 29.327 4.172 1.00 36.38 181 PHE A N 1
ATOM 1390 C CA . PHE A 1 181 ? 2.187 28.394 5.113 1.00 36.38 181 PHE A CA 1
ATOM 1391 C C . PHE A 1 181 ? 2.577 27.129 4.347 1.00 36.38 181 PHE A C 1
ATOM 1393 O O . PHE A 1 181 ? 1.721 26.420 3.820 1.00 36.38 181 PHE A O 1
ATOM 1400 N N . THR A 1 182 ? 3.881 26.885 4.259 1.00 39.22 182 THR A N 1
ATOM 1401 C CA . THR A 1 182 ? 4.490 25.825 3.455 1.00 39.22 182 THR A CA 1
ATOM 1402 C C . THR A 1 182 ? 3.911 24.449 3.793 1.00 39.22 182 THR A C 1
ATOM 1404 O O . THR A 1 182 ? 3.560 23.700 2.891 1.00 39.22 182 THR A O 1
ATOM 1407 N N . SER A 1 183 ? 3.675 24.140 5.066 1.00 37.66 183 SER A N 1
ATOM 1408 C CA . SER A 1 183 ? 3.239 22.808 5.510 1.00 37.66 183 SER A CA 1
ATOM 1409 C C . SER A 1 183 ? 1.880 22.321 4.983 1.00 37.66 183 SER A C 1
ATOM 1411 O O . SER A 1 183 ? 1.652 21.120 4.988 1.00 37.66 183 SER A O 1
ATOM 1413 N N . VAL A 1 184 ? 0.981 23.200 4.523 1.00 37.25 184 VAL A N 1
ATOM 1414 C CA . VAL A 1 184 ? -0.387 22.808 4.104 1.00 37.25 184 VAL A CA 1
ATOM 1415 C C . VAL A 1 184 ? -0.509 22.620 2.583 1.00 37.25 184 VAL A C 1
ATOM 1417 O O . VAL A 1 184 ? -1.449 21.989 2.112 1.00 37.25 184 VAL A O 1
ATOM 1420 N N . LEU A 1 185 ? 0.450 23.122 1.797 1.00 37.81 185 LEU A N 1
ATOM 1421 C CA . LEU A 1 185 ? 0.451 22.985 0.332 1.00 37.81 185 LEU A CA 1
ATOM 1422 C C . LEU A 1 185 ? 1.345 21.851 -0.187 1.00 37.81 185 LEU A C 1
ATOM 1424 O O . LEU A 1 185 ? 1.143 21.403 -1.314 1.00 37.81 185 LEU A O 1
ATOM 1428 N N . PHE A 1 186 ? 2.320 21.384 0.602 1.00 43.28 186 PHE A N 1
ATOM 1429 C CA . PHE A 1 186 ? 3.263 20.355 0.151 1.00 43.28 186 PHE A CA 1
ATOM 1430 C C . PHE A 1 186 ? 2.678 18.930 0.145 1.00 43.28 186 PHE A C 1
ATOM 1432 O O . PHE A 1 186 ? 3.008 18.179 -0.773 1.00 43.28 186 PHE A O 1
ATOM 1439 N N . ASP A 1 187 ? 1.789 18.561 1.076 1.00 43.09 187 ASP A N 1
ATOM 1440 C CA . ASP A 1 187 ? 1.429 17.143 1.271 1.00 43.09 187 ASP A CA 1
ATOM 1441 C C . ASP A 1 187 ? 0.352 16.614 0.298 1.00 43.09 187 ASP A C 1
ATOM 1443 O O . ASP A 1 187 ? 0.568 15.594 -0.362 1.00 43.09 187 ASP A O 1
ATOM 1447 N N . ASP A 1 188 ? -0.777 17.312 0.126 1.00 46.53 188 ASP A N 1
ATOM 1448 C CA . ASP A 1 188 ? -1.916 16.758 -0.635 1.00 46.53 188 ASP A CA 1
ATOM 1449 C C . ASP A 1 188 ? -1.989 17.213 -2.102 1.00 46.53 188 ASP A C 1
ATOM 1451 O O . ASP A 1 188 ? -2.446 16.457 -2.964 1.00 46.53 188 ASP A O 1
ATOM 1455 N N . PHE A 1 189 ? -1.532 18.431 -2.423 1.00 45.72 189 PHE A N 1
ATOM 1456 C CA . PHE A 1 189 ? -1.626 18.957 -3.793 1.00 45.72 189 PHE A CA 1
ATOM 1457 C C . PHE A 1 189 ? -0.493 18.430 -4.691 1.00 45.72 189 PHE A C 1
ATOM 1459 O O . PHE A 1 189 ? -0.729 18.114 -5.854 1.00 45.72 189 PHE A O 1
ATOM 1466 N N . SER A 1 190 ? 0.721 18.240 -4.150 1.00 64.25 190 SER A N 1
ATOM 1467 C CA . SER A 1 190 ? 1.880 17.810 -4.951 1.00 64.25 190 SER A CA 1
ATOM 1468 C C . SER A 1 190 ? 1.899 16.303 -5.249 1.00 64.25 190 SER A C 1
ATOM 1470 O O . SER A 1 190 ? 2.197 15.890 -6.370 1.00 64.25 190 SER A O 1
ATOM 1472 N N . SER A 1 191 ? 1.537 15.457 -4.278 1.00 79.19 191 SER A N 1
ATOM 1473 C CA . SER A 1 191 ? 1.650 13.996 -4.403 1.00 79.19 191 SER A CA 1
ATOM 1474 C C . SER A 1 191 ? 0.628 13.409 -5.377 1.00 79.19 191 SER A C 1
ATOM 1476 O O . SER A 1 191 ? 0.955 12.521 -6.172 1.00 79.19 191 SER A O 1
ATOM 1478 N N . ARG A 1 192 ? -0.607 13.928 -5.379 1.00 83.19 192 ARG A N 1
ATOM 1479 C CA . ARG A 1 192 ? -1.685 13.464 -6.264 1.00 83.19 192 ARG A CA 1
ATOM 1480 C C . ARG A 1 192 ? -1.387 13.744 -7.735 1.00 83.19 192 ARG A C 1
ATOM 1482 O O . ARG A 1 192 ? -1.584 12.858 -8.564 1.00 83.19 192 ARG A O 1
ATOM 1489 N N . GLU A 1 193 ? -0.908 14.940 -8.066 1.00 84.81 193 GLU A N 1
ATOM 1490 C CA . GLU A 1 193 ? -0.561 15.301 -9.447 1.00 84.81 193 GLU A CA 1
ATOM 1491 C C . GLU A 1 193 ? 0.597 14.451 -9.974 1.00 84.81 193 GLU A C 1
ATOM 1493 O O . GLU A 1 193 ? 0.494 13.892 -11.068 1.00 84.81 193 GLU A O 1
ATOM 1498 N N . ILE A 1 194 ? 1.642 14.254 -9.161 1.00 88.06 194 ILE A N 1
ATOM 1499 C CA . ILE A 1 194 ? 2.763 13.375 -9.520 1.00 88.06 194 ILE A CA 1
ATOM 1500 C C . ILE A 1 194 ? 2.274 11.928 -9.688 1.00 88.06 194 ILE A C 1
ATOM 1502 O O . ILE A 1 194 ? 2.646 11.263 -10.648 1.00 88.06 194 ILE A O 1
ATOM 1506 N N . SER A 1 195 ? 1.375 11.439 -8.829 1.00 90.94 195 SER A N 1
ATOM 1507 C CA . SER A 1 195 ? 0.777 10.097 -8.971 1.00 90.94 195 SER A CA 1
ATOM 1508 C C . SER A 1 195 ? 0.021 9.929 -10.299 1.00 90.94 195 SER A C 1
ATOM 1510 O O . SER A 1 195 ? 0.113 8.885 -10.954 1.00 90.94 195 SER A O 1
ATOM 1512 N N . ILE A 1 196 ? -0.702 10.969 -10.732 1.00 90.25 196 ILE A N 1
ATOM 1513 C CA . ILE A 1 196 ? -1.385 10.999 -12.034 1.00 90.25 196 ILE A CA 1
ATOM 1514 C C . ILE A 1 196 ? -0.366 11.001 -13.179 1.00 90.25 196 ILE A C 1
ATOM 1516 O O . ILE A 1 196 ? -0.559 10.279 -14.157 1.00 90.25 196 ILE A O 1
ATOM 1520 N N . GLU A 1 197 ? 0.717 11.771 -13.067 1.00 90.31 197 GLU A N 1
ATOM 1521 C CA . GLU A 1 197 ? 1.807 11.800 -14.048 1.00 90.31 197 GLU A CA 1
ATOM 1522 C C . GLU A 1 197 ? 2.470 10.420 -14.195 1.00 90.31 197 GLU A C 1
ATOM 1524 O O . GLU A 1 197 ? 2.563 9.902 -15.309 1.00 90.31 197 GLU A O 1
ATOM 1529 N N . LEU A 1 198 ? 2.846 9.785 -13.079 1.00 92.62 198 LEU A N 1
ATOM 1530 C CA . LEU A 1 198 ? 3.419 8.433 -13.043 1.00 92.62 198 LEU A CA 1
ATOM 1531 C C . LEU A 1 198 ? 2.479 7.406 -13.688 1.00 92.62 198 LEU A C 1
ATOM 1533 O O . LEU A 1 198 ? 2.906 6.567 -14.488 1.00 92.62 198 LEU A O 1
ATOM 1537 N N . SER A 1 199 ? 1.182 7.502 -13.386 1.00 92.75 199 SER A N 1
ATOM 1538 C CA . SER A 1 199 ? 0.170 6.620 -13.969 1.00 92.75 199 SER A CA 1
ATOM 1539 C C . SER A 1 199 ? 0.039 6.821 -15.481 1.00 92.75 199 SER A C 1
ATOM 1541 O O . SER A 1 199 ? -0.001 5.843 -16.220 1.00 92.75 199 SER A O 1
ATOM 1543 N N . ARG A 1 200 ? 0.038 8.072 -15.965 1.00 91.19 200 ARG A N 1
ATOM 1544 C CA . ARG A 1 200 ? -0.001 8.376 -17.408 1.00 91.19 200 ARG A CA 1
ATOM 1545 C C . ARG A 1 200 ? 1.237 7.865 -18.140 1.00 91.19 200 ARG A C 1
ATOM 1547 O O . ARG A 1 200 ? 1.094 7.300 -19.220 1.00 91.19 200 ARG A O 1
ATOM 1554 N N . LYS A 1 201 ? 2.4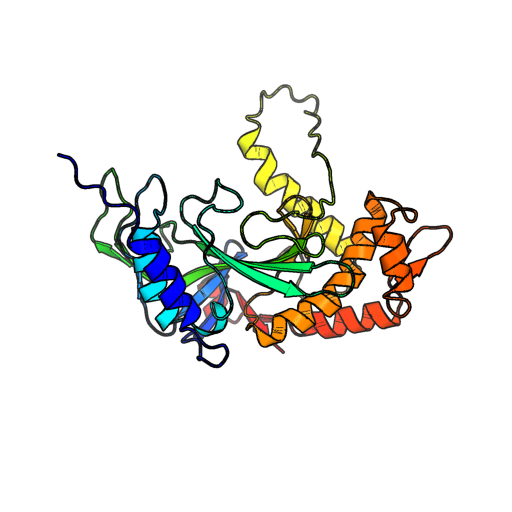31 8.030 -17.560 1.00 90.19 201 LYS A N 1
ATOM 1555 C CA . LYS A 1 201 ? 3.694 7.528 -18.138 1.00 90.19 201 LYS A CA 1
ATOM 1556 C C . LYS A 1 201 ? 3.694 6.012 -18.290 1.00 90.19 201 LYS A C 1
ATOM 1558 O O . LYS A 1 201 ? 4.146 5.486 -19.299 1.00 90.19 201 LYS A O 1
ATOM 1563 N N . SER A 1 202 ? 3.104 5.316 -17.324 1.00 90.19 202 SER A N 1
ATOM 1564 C CA . SER A 1 202 ? 2.957 3.857 -17.361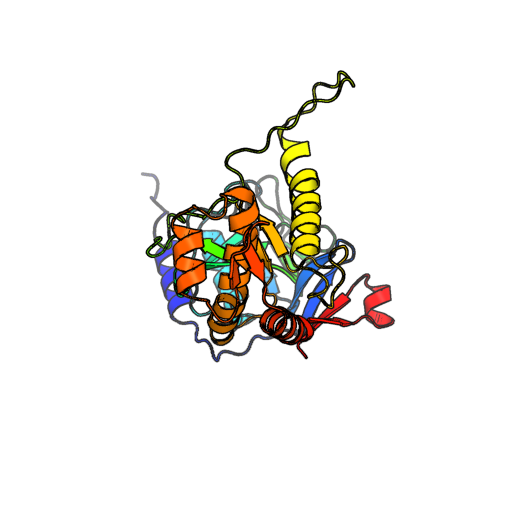 1.00 90.19 202 SER A CA 1
ATOM 1565 C C . SER A 1 202 ? 1.994 3.369 -18.456 1.00 90.19 202 SER A C 1
ATOM 1567 O O . SER A 1 202 ? 1.952 2.177 -18.760 1.00 90.19 202 SER A O 1
ATOM 1569 N N . GLY A 1 203 ? 1.257 4.286 -19.091 1.00 89.94 203 GLY A N 1
ATOM 1570 C CA . GLY A 1 203 ? 0.277 4.004 -20.129 1.00 89.94 203 GLY A CA 1
ATOM 1571 C C . GLY A 1 203 ? -1.045 3.481 -19.569 1.00 89.94 203 GLY A C 1
ATOM 1572 O O . GLY A 1 203 ? -1.304 3.501 -18.368 1.00 89.94 203 GLY A O 1
ATOM 1573 N N . ASP A 1 204 ? -1.899 2.997 -20.466 1.00 91.38 204 ASP A N 1
ATOM 1574 C CA . ASP A 1 204 ? -3.206 2.434 -20.119 1.00 91.38 204 ASP A CA 1
ATOM 1575 C C . ASP A 1 204 ? -3.067 0.993 -19.598 1.00 91.38 204 ASP A C 1
ATOM 1577 O O . ASP A 1 204 ? -3.449 0.036 -20.267 1.00 91.38 204 ASP A O 1
ATOM 1581 N N . ILE A 1 205 ? -2.406 0.819 -18.450 1.00 94.81 205 ILE A N 1
ATOM 1582 C CA . ILE A 1 205 ? -2.207 -0.491 -17.804 1.00 94.81 205 ILE A CA 1
ATOM 1583 C C . ILE A 1 205 ? -3.166 -0.736 -16.634 1.00 94.81 205 ILE A C 1
ATOM 1585 O O . ILE A 1 205 ? -3.303 -1.871 -16.185 1.00 94.81 205 ILE A O 1
ATOM 1589 N N . PHE A 1 206 ? -3.840 0.307 -16.142 1.00 93.81 206 PHE A N 1
ATOM 1590 C CA . PHE A 1 206 ? -4.711 0.237 -14.969 1.00 93.81 206 PHE A CA 1
ATOM 1591 C C . PHE A 1 206 ? -6.180 0.220 -15.369 1.00 93.81 206 PHE A C 1
ATOM 1593 O O . PHE A 1 206 ? -6.662 1.123 -16.044 1.00 93.81 206 PHE A O 1
ATOM 1600 N N . LYS A 1 207 ? -6.922 -0.772 -14.871 1.00 91.31 207 LYS A N 1
ATOM 1601 C CA . LYS A 1 207 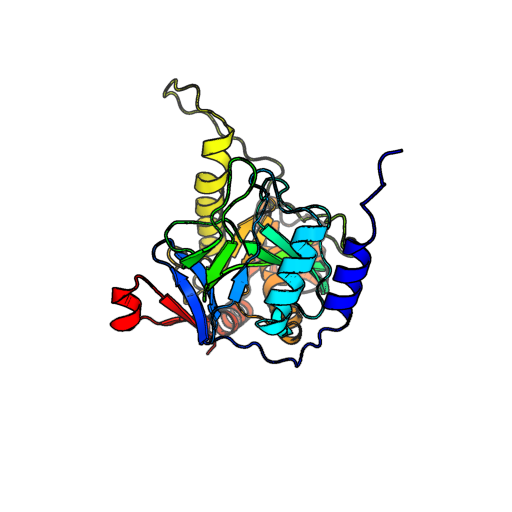? -8.372 -0.855 -15.084 1.00 91.31 207 LYS A CA 1
ATOM 1602 C C . LYS A 1 207 ? -9.159 0.114 -14.198 1.00 91.31 207 LYS A C 1
ATOM 1604 O O . LYS A 1 207 ? -10.230 0.578 -14.582 1.00 91.31 207 LYS A O 1
ATOM 1609 N N . VAL A 1 208 ? -8.640 0.409 -13.008 1.00 91.69 208 VAL A N 1
ATOM 1610 C CA . VAL A 1 208 ? -9.253 1.361 -12.079 1.00 91.69 208 VAL A CA 1
ATOM 1611 C C . VAL A 1 208 ? -8.783 2.778 -12.417 1.00 91.69 208 VAL A C 1
ATOM 1613 O O . VAL A 1 208 ? -7.574 3.003 -12.498 1.00 91.69 208 VAL A O 1
ATOM 1616 N N . PRO A 1 209 ? -9.696 3.754 -12.587 1.00 90.69 209 PRO A N 1
ATOM 1617 C CA . PRO A 1 209 ? -9.303 5.130 -12.852 1.00 90.69 209 PRO A CA 1
ATOM 1618 C C . PRO A 1 209 ? -8.426 5.702 -11.733 1.00 90.69 209 PRO A C 1
ATOM 1620 O O . PRO A 1 209 ? -8.804 5.676 -10.559 1.00 90.69 209 PRO A O 1
ATOM 1623 N N . VAL A 1 210 ? -7.297 6.310 -12.113 1.00 90.69 210 VAL A N 1
ATOM 1624 C CA . VAL A 1 210 ? -6.333 6.939 -11.187 1.00 90.69 210 VAL A CA 1
ATOM 1625 C C . VAL A 1 210 ? -6.967 8.008 -10.286 1.00 90.69 210 VAL A C 1
ATOM 1627 O O . VAL A 1 210 ? -6.509 8.248 -9.174 1.00 90.69 210 VAL A O 1
ATOM 1630 N N . THR A 1 211 ? -8.048 8.644 -10.743 1.00 89.12 211 THR A N 1
ATOM 1631 C CA . THR A 1 211 ? -8.788 9.657 -9.979 1.00 89.12 211 THR A CA 1
ATOM 1632 C C . THR A 1 211 ? -9.614 9.075 -8.834 1.00 89.12 211 THR A C 1
ATOM 1634 O O . THR A 1 211 ? -9.945 9.826 -7.914 1.00 89.12 211 THR A O 1
ATOM 1637 N N . ILE A 1 212 ? -9.934 7.777 -8.892 1.00 90.56 212 ILE A N 1
ATOM 1638 C CA . ILE A 1 212 ? -10.707 7.050 -7.880 1.00 90.56 212 ILE A CA 1
ATOM 1639 C C . ILE A 1 212 ? -9.766 6.268 -6.961 1.00 90.56 212 ILE A C 1
ATOM 1641 O O . ILE A 1 212 ? -9.851 6.401 -5.745 1.00 90.56 212 ILE A O 1
ATOM 1645 N N . TYR A 1 213 ? -8.858 5.474 -7.533 1.00 91.94 213 TYR A N 1
ATOM 1646 C CA . TYR A 1 213 ? -7.861 4.727 -6.770 1.00 91.94 213 TYR A CA 1
ATOM 1647 C C . TYR A 1 213 ? -6.556 4.619 -7.573 1.00 91.94 213 TYR A C 1
ATOM 1649 O O . TYR A 1 213 ? -6.466 3.805 -8.497 1.00 91.94 213 TYR A O 1
ATOM 1657 N N . PRO A 1 214 ? -5.549 5.456 -7.274 1.00 91.88 214 PRO A N 1
ATOM 1658 C CA . PRO A 1 214 ? -4.277 5.423 -7.981 1.00 91.88 214 PRO A CA 1
ATOM 1659 C C . PRO A 1 214 ? -3.492 4.165 -7.596 1.00 91.88 214 PRO A C 1
ATOM 1661 O O . PRO A 1 214 ? -3.167 3.974 -6.429 1.00 91.88 214 PRO A O 1
ATOM 1664 N N . MET A 1 215 ? -3.175 3.306 -8.566 1.00 94.50 215 MET A N 1
ATOM 1665 C CA . MET A 1 215 ? -2.322 2.134 -8.319 1.00 94.50 215 MET A CA 1
ATOM 1666 C C . MET A 1 215 ? -0.860 2.528 -8.142 1.00 94.50 215 MET A C 1
ATOM 1668 O O . MET A 1 215 ? -0.200 1.995 -7.260 1.00 94.50 215 MET A O 1
ATOM 1672 N N . LEU A 1 216 ? -0.375 3.485 -8.935 1.00 95.44 216 LEU A N 1
ATOM 1673 C CA . LEU A 1 216 ? 0.906 4.145 -8.710 1.00 95.44 216 LEU A CA 1
ATOM 1674 C C . LEU A 1 216 ? 0.687 5.426 -7.922 1.00 95.44 216 LEU A C 1
ATOM 1676 O O . LEU A 1 216 ? -0.086 6.292 -8.335 1.00 95.44 216 LEU A O 1
ATOM 1680 N N . VAL A 1 217 ? 1.399 5.551 -6.810 1.00 93.94 217 VAL A N 1
ATOM 1681 C CA . VAL A 1 217 ? 1.351 6.726 -5.945 1.00 93.94 217 VAL A CA 1
ATOM 1682 C C . VAL A 1 217 ? 2.743 7.282 -5.729 1.00 93.94 217 VAL A C 1
ATOM 1684 O O . VAL A 1 217 ? 3.708 6.534 -5.594 1.00 93.94 217 VAL A O 1
ATOM 1687 N N . TYR A 1 218 ? 2.840 8.602 -5.684 1.00 92.50 218 TYR A N 1
ATOM 1688 C CA . TYR A 1 218 ? 4.038 9.277 -5.223 1.00 92.50 218 TYR A CA 1
ATOM 1689 C C . TYR A 1 218 ? 3.962 9.450 -3.709 1.00 92.50 218 TYR A C 1
ATOM 1691 O O . TYR A 1 218 ? 3.120 10.193 -3.207 1.00 92.50 218 TYR A O 1
ATOM 1699 N N . ASP A 1 219 ? 4.825 8.741 -2.995 1.00 89.75 219 ASP A N 1
ATOM 1700 C CA . ASP A 1 219 ? 4.963 8.801 -1.541 1.00 89.75 219 ASP A CA 1
ATOM 1701 C C . ASP A 1 219 ? 6.409 8.466 -1.163 1.00 89.75 219 ASP A C 1
ATOM 1703 O O . ASP A 1 219 ? 7.146 7.923 -1.984 1.00 89.75 219 ASP A O 1
ATOM 1707 N N . TYR A 1 220 ? 6.861 8.820 0.039 1.00 87.12 220 TYR A N 1
ATOM 1708 C CA . TYR A 1 220 ? 8.252 8.604 0.470 1.00 87.12 220 TYR A CA 1
ATOM 1709 C C . TYR A 1 220 ? 9.299 9.195 -0.499 1.00 87.12 220 TYR A C 1
ATOM 1711 O O . TYR A 1 220 ? 10.433 8.725 -0.576 1.00 87.12 220 TYR A O 1
ATOM 1719 N N . PHE A 1 221 ? 8.920 10.242 -1.244 1.00 88.44 221 PHE A N 1
ATOM 1720 C CA . PHE A 1 221 ? 9.703 10.841 -2.334 1.00 88.44 221 PHE A CA 1
ATOM 1721 C C . PHE A 1 221 ? 10.025 9.886 -3.500 1.00 88.44 221 PHE A C 1
ATOM 1723 O O . PHE A 1 221 ? 10.993 10.091 -4.239 1.00 88.44 221 PHE A O 1
ATOM 1730 N N . THR A 1 222 ? 9.220 8.843 -3.689 1.00 92.81 222 THR A N 1
ATOM 1731 C CA . THR A 1 222 ? 9.397 7.828 -4.728 1.00 92.81 222 THR A CA 1
ATOM 1732 C C . THR A 1 222 ? 8.061 7.354 -5.310 1.00 92.81 222 THR A C 1
ATOM 1734 O O . THR A 1 222 ? 6.991 7.748 -4.850 1.00 92.81 222 THR A O 1
ATOM 1737 N N . ALA A 1 223 ? 8.109 6.535 -6.362 1.00 95.19 223 ALA A N 1
ATOM 1738 C CA . ALA A 1 223 ? 6.937 5.822 -6.852 1.00 95.19 223 ALA A CA 1
ATOM 1739 C C . ALA A 1 223 ? 6.742 4.566 -6.005 1.00 95.19 223 ALA A C 1
ATOM 1741 O O . ALA A 1 223 ? 7.643 3.742 -5.882 1.00 95.19 223 ALA A O 1
ATOM 1742 N N . CYS A 1 224 ? 5.544 4.410 -5.466 1.00 96.50 224 CYS A N 1
ATOM 1743 C CA . CYS A 1 224 ? 5.097 3.214 -4.772 1.00 96.50 224 CYS A CA 1
ATOM 1744 C C . CYS A 1 224 ? 3.918 2.612 -5.539 1.00 96.50 224 CYS A C 1
ATOM 1746 O O . CYS A 1 224 ? 3.183 3.340 -6.216 1.00 96.50 224 CYS A O 1
ATOM 1748 N N . ILE A 1 225 ? 3.679 1.310 -5.377 1.00 96.56 225 ILE A N 1
ATOM 1749 C CA . ILE A 1 225 ? 2.404 0.709 -5.790 1.00 96.56 225 ILE A CA 1
ATOM 1750 C C . ILE A 1 225 ? 1.504 0.475 -4.586 1.00 96.56 225 ILE A C 1
ATOM 1752 O O . ILE A 1 225 ? 1.948 -0.046 -3.563 1.00 96.56 225 ILE A O 1
ATOM 1756 N N . ASN A 1 226 ? 0.230 0.835 -4.711 1.00 95.50 226 ASN A N 1
ATOM 1757 C CA . ASN A 1 226 ? -0.792 0.372 -3.785 1.00 95.50 226 ASN A CA 1
ATOM 1758 C C . ASN A 1 226 ? -1.047 -1.122 -4.033 1.00 95.50 226 ASN A C 1
ATOM 1760 O O . ASN A 1 226 ? -1.244 -1.562 -5.166 1.00 95.50 226 ASN A O 1
ATOM 1764 N N . VAL A 1 227 ? -1.051 -1.891 -2.950 1.00 93.56 227 VAL A N 1
ATOM 1765 C CA . VAL A 1 227 ? -1.268 -3.342 -2.936 1.00 93.56 227 VAL A CA 1
ATOM 1766 C C . VAL A 1 227 ? -2.347 -3.682 -1.902 1.00 93.56 227 VAL A C 1
ATOM 1768 O O . VAL A 1 227 ? -2.052 -4.270 -0.856 1.00 93.56 227 VAL A O 1
ATOM 1771 N N . PRO A 1 228 ? -3.603 -3.242 -2.119 1.00 89.19 228 PRO A N 1
ATOM 1772 C CA . PRO A 1 228 ? -4.671 -3.478 -1.157 1.00 89.19 228 PRO A CA 1
ATOM 1773 C C . PRO A 1 228 ? -4.913 -4.980 -1.021 1.00 89.19 228 PRO A C 1
ATOM 1775 O O . PRO A 1 228 ? -5.022 -5.678 -2.023 1.00 89.19 228 PRO A O 1
ATOM 1778 N N . GLY A 1 229 ? -5.012 -5.471 0.214 1.00 69.25 229 GLY A N 1
ATOM 17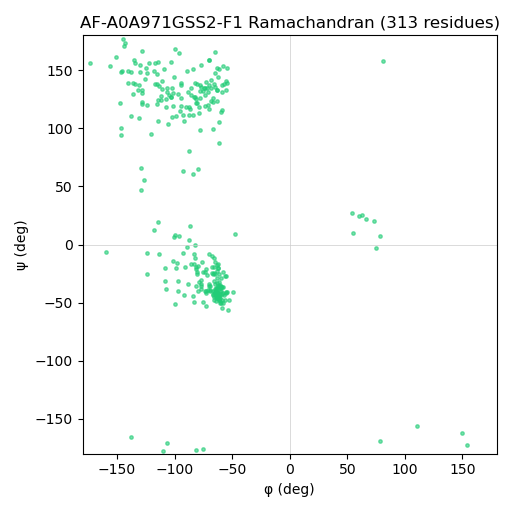79 C CA . GLY A 1 229 ? -5.434 -6.848 0.480 1.00 69.25 229 GLY A CA 1
ATOM 1780 C C . GLY A 1 229 ? -4.488 -7.944 -0.002 1.00 69.25 229 GLY A C 1
ATOM 1781 O O . GLY A 1 229 ? -4.945 -9.067 -0.193 1.00 69.25 229 GLY A O 1
ATOM 1782 N N . LEU A 1 230 ? -3.201 -7.649 -0.213 1.00 73.88 230 LEU A N 1
ATOM 1783 C CA . LEU A 1 230 ? -2.225 -8.703 -0.476 1.00 73.88 230 LEU A CA 1
ATOM 1784 C C . LEU A 1 230 ? -1.782 -9.356 0.833 1.00 73.88 230 LEU A C 1
ATOM 1786 O O . LEU A 1 230 ? -1.244 -8.701 1.724 1.00 73.88 230 LEU A O 1
ATOM 1790 N N . GLU A 1 231 ? -1.995 -10.665 0.920 1.00 77.50 231 GLU A N 1
ATOM 1791 C CA . GLU A 1 231 ? -1.312 -11.525 1.882 1.00 77.50 231 GLU A CA 1
ATOM 1792 C C . GLU A 1 231 ? 0.166 -11.666 1.492 1.00 77.50 231 GLU A C 1
ATOM 1794 O O . GLU A 1 231 ? 0.543 -11.475 0.331 1.00 77.50 231 GLU A O 1
ATOM 1799 N N . TYR A 1 232 ? 1.009 -12.032 2.459 1.00 74.62 232 TYR A N 1
ATOM 1800 C CA . TYR A 1 232 ? 2.466 -12.104 2.298 1.00 74.62 232 TYR A CA 1
ATOM 1801 C C . TYR A 1 232 ? 2.917 -12.870 1.040 1.00 74.62 232 TYR A C 1
ATOM 1803 O O . TYR A 1 232 ? 3.814 -12.420 0.327 1.00 74.62 232 TYR A O 1
ATOM 1811 N N . GLY A 1 233 ? 2.258 -13.991 0.718 1.00 71.25 233 GLY A N 1
ATOM 1812 C CA . GLY A 1 233 ? 2.597 -14.823 -0.443 1.00 71.25 233 GLY A CA 1
ATOM 1813 C C . GLY A 1 233 ? 2.473 -14.108 -1.795 1.00 71.25 233 GLY A C 1
ATOM 1814 O O . GLY A 1 233 ? 3.187 -14.452 -2.735 1.00 71.25 233 GLY A O 1
ATOM 1815 N N . SER A 1 234 ? 1.633 -13.075 -1.885 1.00 86.38 234 SER A N 1
ATOM 1816 C CA . SER A 1 234 ? 1.392 -12.315 -3.119 1.00 86.38 234 SER A CA 1
ATOM 1817 C C . SER A 1 234 ? 2.294 -11.082 -3.260 1.00 86.38 234 SER A C 1
ATOM 1819 O O . SER A 1 234 ? 2.302 -10.439 -4.312 1.00 86.38 234 SER A O 1
ATOM 1821 N N . LEU A 1 235 ? 3.076 -10.736 -2.228 1.00 92.25 235 LEU A N 1
ATOM 1822 C CA . LEU A 1 235 ? 3.974 -9.575 -2.259 1.00 92.25 235 LEU A CA 1
ATOM 1823 C C . LEU A 1 235 ? 5.150 -9.770 -3.222 1.00 92.25 235 LEU A C 1
ATOM 1825 O O . LEU A 1 235 ? 5.558 -8.820 -3.886 1.00 92.25 235 LEU A O 1
ATOM 1829 N N . ALA A 1 236 ? 5.670 -10.994 -3.334 1.00 92.88 236 ALA A N 1
ATOM 1830 C CA . ALA A 1 236 ? 6.769 -11.305 -4.247 1.00 92.88 236 ALA A CA 1
ATOM 1831 C C . ALA A 1 236 ? 6.359 -11.132 -5.720 1.00 92.88 236 ALA A C 1
ATOM 1833 O O . ALA A 1 236 ? 7.115 -10.578 -6.514 1.00 92.88 236 ALA A O 1
ATOM 1834 N N . GLU A 1 237 ? 5.138 -11.543 -6.076 1.00 92.94 237 GLU A N 1
ATOM 1835 C CA . GLU A 1 237 ? 4.579 -11.308 -7.412 1.00 92.94 237 GLU A CA 1
ATOM 1836 C C . GLU A 1 237 ? 4.438 -9.803 -7.686 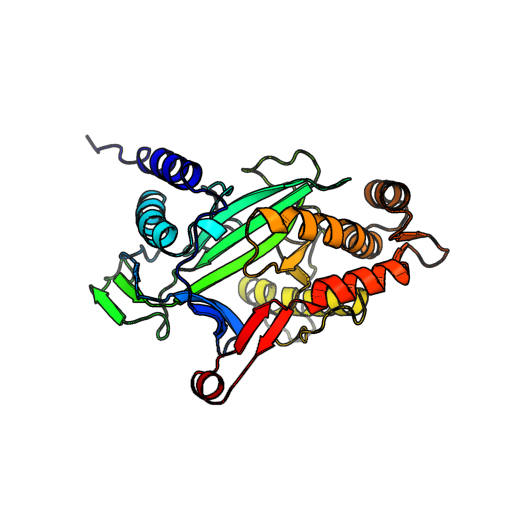1.00 92.94 237 GLU A C 1
ATOM 1838 O O . GLU A 1 237 ? 4.829 -9.321 -8.749 1.00 92.94 237 GLU A O 1
ATOM 1843 N N . ALA A 1 238 ? 3.940 -9.045 -6.702 1.00 95.31 238 ALA A N 1
ATOM 1844 C CA . ALA A 1 238 ? 3.823 -7.596 -6.814 1.00 95.31 238 ALA A CA 1
ATOM 1845 C C . ALA A 1 238 ? 5.176 -6.913 -7.033 1.00 95.31 238 ALA A C 1
ATOM 1847 O O . ALA A 1 238 ? 5.280 -6.043 -7.897 1.00 95.31 238 ALA A O 1
ATOM 1848 N N . ALA A 1 239 ? 6.210 -7.331 -6.299 1.00 96.31 239 ALA A N 1
ATOM 1849 C CA . ALA A 1 239 ? 7.574 -6.843 -6.470 1.00 96.31 239 ALA A CA 1
ATOM 1850 C C . ALA A 1 239 ? 8.134 -7.180 -7.856 1.00 96.31 239 ALA A C 1
ATOM 1852 O O . ALA A 1 239 ? 8.646 -6.290 -8.531 1.00 96.31 239 ALA A O 1
ATOM 1853 N N . ALA A 1 240 ? 7.968 -8.421 -8.321 1.00 95.62 240 ALA A N 1
ATOM 1854 C CA . ALA A 1 240 ? 8.466 -8.862 -9.624 1.00 95.62 240 ALA A CA 1
ATOM 1855 C C . ALA A 1 240 ? 7.831 -8.098 -10.798 1.00 95.62 240 ALA A C 1
ATOM 1857 O O . ALA A 1 240 ? 8.497 -7.820 -11.793 1.00 95.62 240 ALA A O 1
ATOM 1858 N N . VAL A 1 241 ? 6.549 -7.737 -10.687 1.00 95.69 241 VAL A N 1
ATOM 1859 C CA . VAL A 1 241 ? 5.865 -6.910 -11.691 1.00 95.69 241 VAL A CA 1
ATOM 1860 C C . VAL A 1 241 ? 6.255 -5.437 -11.560 1.00 95.69 241 VAL A C 1
ATOM 1862 O O . VAL A 1 241 ? 6.402 -4.740 -12.566 1.00 95.69 241 VAL A O 1
ATOM 1865 N N . PHE A 1 242 ? 6.420 -4.942 -10.332 1.00 97.81 242 PHE A N 1
ATOM 1866 C CA . PHE A 1 242 ? 6.693 -3.531 -10.096 1.00 97.81 242 PHE A CA 1
ATOM 1867 C C . PHE A 1 242 ? 8.134 -3.133 -10.395 1.00 97.81 242 PHE A C 1
ATOM 1869 O O . PHE A 1 242 ? 8.349 -2.042 -10.900 1.00 97.81 242 PHE A O 1
ATOM 1876 N N . GLU A 1 243 ? 9.116 -3.984 -10.131 1.00 98.12 243 GLU A N 1
ATOM 1877 C CA . GLU A 1 243 ? 10.535 -3.665 -10.288 1.00 98.12 243 GLU A CA 1
ATOM 1878 C C . GLU A 1 243 ? 10.926 -3.140 -11.682 1.00 98.12 243 GLU A C 1
ATOM 1880 O O . GLU A 1 243 ? 11.409 -2.007 -11.764 1.00 98.12 243 GLU A O 1
ATOM 1885 N N . PRO A 1 244 ? 10.669 -3.853 -12.795 1.00 98.06 244 PRO A N 1
ATOM 1886 C CA . PRO A 1 244 ? 10.909 -3.316 -14.137 1.00 98.06 244 PRO A CA 1
ATOM 1887 C C . PRO A 1 244 ? 10.103 -2.041 -14.430 1.00 98.06 244 PRO A C 1
ATOM 1889 O O . PRO A 1 244 ? 10.617 -1.124 -15.073 1.00 98.06 244 PRO A O 1
ATOM 1892 N N . LEU A 1 245 ? 8.863 -1.933 -13.935 1.00 98.06 245 LEU A N 1
ATOM 1893 C CA . LEU A 1 245 ? 8.070 -0.709 -14.080 1.00 98.06 245 LEU A CA 1
ATOM 1894 C C . LEU A 1 245 ? 8.705 0.470 -13.324 1.00 98.06 245 LEU A C 1
ATOM 1896 O O . LEU A 1 245 ? 8.762 1.579 -13.851 1.00 98.06 245 LEU A O 1
ATOM 1900 N N . PHE A 1 246 ? 9.209 0.237 -12.115 1.00 98.00 246 PHE A N 1
ATOM 1901 C CA . PHE A 1 246 ? 9.887 1.239 -11.308 1.00 98.00 246 PHE A CA 1
ATOM 1902 C C . PHE A 1 246 ? 11.175 1.705 -11.981 1.00 98.00 246 PHE A C 1
ATOM 1904 O O . PHE A 1 246 ? 11.391 2.906 -12.077 1.00 98.00 246 PHE A O 1
ATOM 1911 N N . ILE A 1 247 ? 11.992 0.788 -12.507 1.00 97.31 247 ILE A N 1
ATOM 1912 C CA . ILE A 1 247 ? 13.223 1.128 -13.236 1.00 97.31 247 ILE A CA 1
ATOM 1913 C C . ILE A 1 247 ? 12.907 2.012 -14.447 1.00 97.31 247 ILE A C 1
ATOM 1915 O O . ILE A 1 247 ? 13.591 3.010 -14.671 1.00 97.31 247 ILE A O 1
ATOM 1919 N N . TYR A 1 248 ? 11.846 1.694 -15.197 1.00 96.88 248 TYR A N 1
ATOM 1920 C CA . TYR A 1 248 ? 11.364 2.548 -16.283 1.00 96.88 248 TYR A CA 1
ATOM 1921 C C . TYR A 1 248 ? 11.001 3.955 -15.784 1.00 96.88 248 TYR A C 1
ATOM 1923 O O . TYR A 1 248 ? 11.501 4.940 -16.327 1.00 96.88 248 TYR A O 1
ATOM 1931 N N . LEU A 1 249 ? 10.200 4.068 -14.720 1.00 95.50 249 LEU A N 1
ATOM 1932 C CA . LEU A 1 249 ? 9.821 5.363 -14.139 1.00 95.50 249 LEU A CA 1
ATOM 1933 C C . LEU A 1 249 ? 11.028 6.139 -13.585 1.00 95.50 249 LEU A C 1
ATOM 1935 O O . LEU A 1 249 ? 11.084 7.359 -13.706 1.00 95.50 249 LEU A O 1
ATOM 1939 N N . PHE A 1 250 ? 11.992 5.438 -12.993 1.00 95.06 250 PHE A N 1
ATOM 1940 C CA . PHE A 1 250 ? 13.215 6.009 -12.437 1.00 95.06 250 PHE A CA 1
ATOM 1941 C C . PHE A 1 250 ? 14.143 6.532 -13.536 1.00 95.06 250 PHE A C 1
ATOM 1943 O O . PHE A 1 250 ? 14.681 7.630 -13.403 1.00 95.06 250 PHE A O 1
ATOM 1950 N N . SER A 1 251 ? 14.257 5.807 -14.653 1.00 94.31 251 SER A N 1
ATOM 1951 C CA . SER A 1 251 ? 15.110 6.183 -15.787 1.00 94.31 251 SER A CA 1
ATOM 1952 C C . SER A 1 251 ? 14.760 7.533 -16.412 1.00 94.31 251 SER A C 1
ATOM 1954 O O . SER A 1 251 ? 15.648 8.220 -16.912 1.00 94.31 251 SER A O 1
ATOM 1956 N N . ASP A 1 252 ? 13.490 7.933 -16.340 1.00 88.56 252 ASP A N 1
ATOM 1957 C CA . ASP A 1 252 ? 13.016 9.232 -16.818 1.00 88.56 252 ASP A CA 1
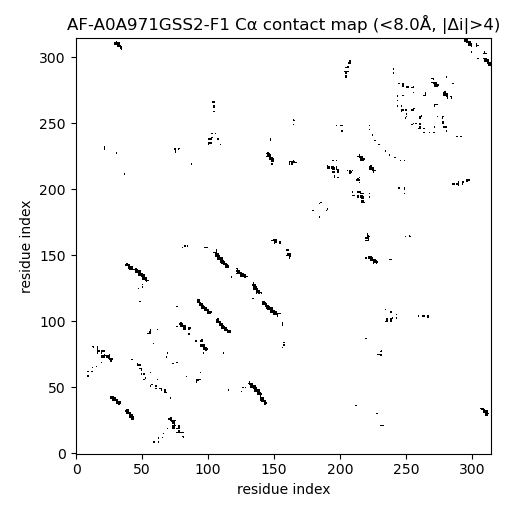ATOM 1958 C C . ASP A 1 252 ? 13.607 10.392 -16.005 1.00 88.56 252 ASP A C 1
ATOM 1960 O O . ASP A 1 252 ? 13.866 11.465 -16.542 1.00 88.56 252 ASP A O 1
ATOM 1964 N N . VAL A 1 253 ? 13.876 10.165 -14.714 1.00 87.62 253 VAL A N 1
ATOM 1965 C CA . VAL A 1 253 ? 14.428 11.197 -13.831 1.00 87.62 253 VAL A CA 1
ATOM 1966 C C . VAL A 1 253 ? 15.944 11.096 -13.699 1.00 87.62 253 VAL A C 1
ATOM 1968 O O . VAL A 1 253 ? 16.631 12.116 -13.677 1.00 87.62 253 VAL A O 1
ATOM 1971 N N . SER A 1 254 ? 16.487 9.881 -13.614 1.00 88.62 254 SER A N 1
ATOM 1972 C CA . SER A 1 254 ? 17.924 9.652 -13.427 1.00 88.62 254 SER A CA 1
ATOM 1973 C C . SER A 1 254 ? 18.725 9.649 -14.730 1.00 88.62 254 SER A C 1
ATOM 1975 O O . SER A 1 254 ? 19.953 9.721 -14.696 1.00 88.62 254 SER A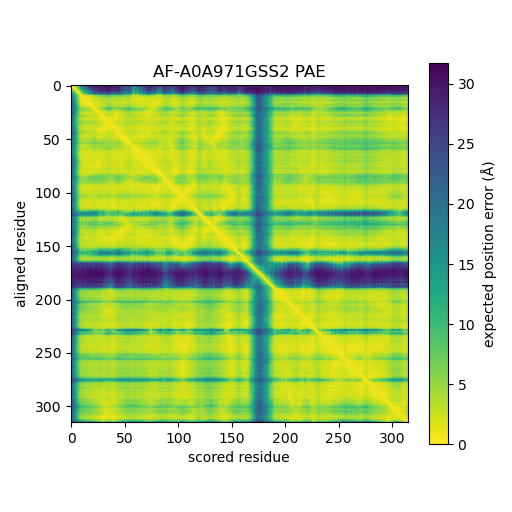 O 1
ATOM 1977 N N . GLY A 1 255 ? 18.049 9.509 -15.872 1.00 87.00 255 GLY A N 1
ATOM 1978 C CA . GLY A 1 255 ? 18.661 9.252 -17.171 1.00 87.00 255 GLY A CA 1
ATOM 1979 C C . GLY A 1 255 ? 19.025 7.778 -17.388 1.00 87.00 255 GLY A C 1
ATOM 1980 O O . GLY A 1 255 ? 19.216 7.006 -16.444 1.00 87.00 255 GLY A O 1
ATOM 1981 N N . SER A 1 256 ? 19.157 7.392 -18.662 1.00 87.75 256 SER A N 1
ATOM 1982 C CA . SER A 1 256 ? 19.435 6.012 -19.092 1.00 87.75 256 SER A CA 1
ATOM 1983 C C . SER A 1 256 ? 20.830 5.503 -18.715 1.00 87.75 256 SER A C 1
ATOM 1985 O O . SER A 1 256 ? 21.012 4.300 -18.582 1.00 87.75 256 SER A O 1
ATOM 1987 N N . GLY A 1 257 ? 21.802 6.399 -18.514 1.00 87.69 257 GLY A N 1
ATOM 1988 C CA . GLY A 1 257 ? 23.172 6.050 -18.119 1.00 87.69 257 GLY A CA 1
ATOM 1989 C C . GLY A 1 257 ? 23.371 5.811 -16.618 1.00 87.69 257 GLY A C 1
ATOM 1990 O O . GLY A 1 257 ? 24.491 5.531 -16.195 1.00 87.69 257 GLY A O 1
ATOM 1991 N N . HIS A 1 258 ? 22.325 5.948 -15.798 1.00 94.38 258 HIS A N 1
ATOM 1992 C CA . HIS A 1 258 ? 22.418 5.682 -14.364 1.00 94.38 258 HIS A CA 1
ATOM 1993 C C . HIS A 1 258 ? 22.686 4.190 -14.107 1.00 94.38 258 HIS A C 1
ATOM 1995 O O . HIS A 1 258 ? 22.048 3.337 -14.722 1.00 94.38 258 HIS A O 1
ATOM 2001 N N . SER A 1 259 ? 23.576 3.861 -13.161 1.00 94.38 259 SER A N 1
ATOM 2002 C CA . SER A 1 259 ? 24.002 2.475 -12.886 1.00 94.38 259 SER A CA 1
ATOM 2003 C C . SER A 1 259 ? 22.825 1.527 -12.653 1.00 94.38 259 SER A C 1
ATOM 2005 O O . SER A 1 259 ? 22.733 0.494 -13.305 1.00 94.38 259 SER A O 1
ATOM 2007 N N . LEU A 1 260 ? 21.876 1.935 -11.805 1.00 94.44 260 LEU A N 1
ATOM 2008 C CA . LEU A 1 260 ? 20.662 1.162 -11.529 1.00 94.44 260 LEU A CA 1
ATOM 2009 C C . LEU A 1 260 ? 19.806 0.896 -12.781 1.00 94.44 260 LEU A C 1
ATOM 2011 O O . LEU A 1 260 ? 19.205 -0.165 -12.919 1.00 94.44 260 LEU A O 1
ATOM 2015 N N . VAL A 1 261 ? 19.740 1.858 -13.704 1.00 96.38 261 VAL A N 1
ATOM 2016 C CA . VAL A 1 261 ? 18.962 1.720 -14.943 1.00 96.38 261 VAL A CA 1
ATOM 2017 C C . VAL A 1 261 ? 19.653 0.757 -15.900 1.00 96.38 261 VAL A C 1
ATOM 2019 O O . VAL A 1 261 ? 18.991 -0.093 -16.491 1.00 96.38 261 VAL A O 1
ATOM 2022 N N . MET A 1 262 ? 20.978 0.855 -16.017 1.00 96.56 262 MET A N 1
ATOM 2023 C CA . MET A 1 262 ? 21.790 -0.053 -16.828 1.00 96.56 262 MET A CA 1
ATOM 2024 C C . MET A 1 262 ? 21.687 -1.496 -16.323 1.00 96.56 262 MET A C 1
ATOM 2026 O O . MET A 1 262 ? 21.383 -2.396 -17.101 1.00 96.56 262 MET A O 1
ATOM 2030 N N . GLU A 1 263 ? 21.828 -1.704 -15.012 1.00 96.75 263 GLU A N 1
ATOM 2031 C CA . GLU A 1 263 ? 21.645 -3.018 -14.385 1.00 96.75 263 GLU A CA 1
ATOM 2032 C C . GLU A 1 263 ? 20.218 -3.553 -14.590 1.00 96.75 263 GLU A C 1
ATOM 2034 O O . GLU A 1 263 ? 20.012 -4.745 -14.826 1.00 96.75 263 GLU A O 1
ATOM 2039 N N . GLY A 1 264 ? 19.220 -2.666 -14.573 1.00 96.56 264 GLY A N 1
ATOM 2040 C CA . GLY A 1 264 ? 17.834 -2.997 -14.885 1.00 96.56 264 GLY A CA 1
ATOM 2041 C C . GLY A 1 264 ? 17.603 -3.432 -16.327 1.00 96.56 264 GLY A C 1
ATOM 2042 O O . GLY A 1 264 ? 16.877 -4.398 -16.551 1.00 96.56 264 GLY A O 1
ATOM 2043 N N . LEU A 1 265 ? 18.237 -2.775 -17.299 1.00 96.94 265 LEU A N 1
ATOM 2044 C CA . LEU A 1 265 ? 18.186 -3.170 -18.710 1.00 96.94 265 LEU A CA 1
ATOM 2045 C C . LEU A 1 265 ? 18.808 -4.557 -18.938 1.00 96.94 265 LEU A C 1
ATOM 2047 O O . LEU A 1 265 ? 18.274 -5.340 -19.723 1.00 96.94 265 LEU A O 1
ATOM 2051 N N . GLU A 1 266 ? 19.896 -4.872 -18.234 1.00 97.06 266 GLU A N 1
ATOM 2052 C CA . GLU A 1 266 ? 20.552 -6.186 -18.286 1.00 97.06 266 GLU A CA 1
ATOM 2053 C C . GLU A 1 266 ? 19.743 -7.273 -17.565 1.00 97.06 266 GLU A C 1
ATOM 2055 O O . GLU A 1 266 ? 19.634 -8.403 -18.044 1.00 97.06 266 GLU A O 1
ATOM 2060 N N . SER A 1 267 ? 19.149 -6.934 -16.420 1.00 97.56 267 SER A N 1
ATOM 2061 C CA . SER A 1 267 ? 18.402 -7.872 -15.579 1.00 97.56 267 SER A CA 1
ATOM 2062 C C . SER A 1 267 ? 16.982 -8.137 -16.072 1.00 97.56 267 SER A C 1
ATOM 2064 O O . SER A 1 267 ? 16.437 -9.207 -15.790 1.00 97.56 267 SER A O 1
ATOM 2066 N N . TRP A 1 268 ? 16.384 -7.205 -16.812 1.00 97.50 268 TRP A N 1
ATOM 2067 C CA . TRP A 1 268 ? 15.013 -7.299 -17.315 1.00 97.50 268 TRP A CA 1
ATOM 2068 C C . TRP A 1 268 ? 14.932 -7.096 -18.836 1.00 97.50 268 TRP A C 1
ATOM 2070 O O . TRP A 1 268 ? 14.153 -6.257 -19.305 1.00 97.50 268 TRP A O 1
ATOM 2080 N N . PRO A 1 269 ? 15.679 -7.883 -19.637 1.00 97.12 269 PRO A N 1
ATOM 2081 C CA . PRO A 1 269 ? 15.741 -7.696 -21.082 1.00 97.12 269 PRO A CA 1
ATOM 2082 C C . PRO A 1 269 ? 14.396 -7.979 -21.754 1.00 97.12 269 PRO A C 1
ATOM 2084 O O . PRO A 1 269 ? 14.124 -7.432 -22.816 1.00 97.12 269 PRO A O 1
ATOM 2087 N N . ASP A 1 270 ? 13.524 -8.789 -21.150 1.00 97.19 270 ASP A N 1
ATOM 2088 C CA . ASP A 1 270 ? 12.179 -9.079 -21.666 1.00 97.19 270 ASP A CA 1
ATOM 2089 C C . ASP A 1 270 ? 11.149 -7.999 -21.302 1.00 97.19 270 ASP A C 1
ATOM 2091 O O . ASP A 1 270 ? 10.058 -7.958 -21.873 1.00 97.19 270 ASP A O 1
ATOM 2095 N N . CYS A 1 271 ? 11.496 -7.085 -20.393 1.00 97.81 271 CYS A N 1
ATOM 2096 C CA . CYS A 1 271 ? 10.604 -6.024 -19.928 1.00 97.81 271 CYS A CA 1
ATOM 2097 C C . CYS A 1 271 ? 10.989 -4.650 -20.470 1.00 97.81 271 CYS A C 1
ATOM 2099 O O . CYS A 1 271 ? 10.108 -3.846 -20.788 1.00 97.81 271 CYS A O 1
ATOM 2101 N N . LEU A 1 272 ? 12.291 -4.383 -20.569 1.00 97.69 272 LEU A N 1
ATOM 2102 C CA . LEU A 1 272 ? 12.850 -3.072 -20.872 1.00 97.69 272 LEU A CA 1
ATOM 2103 C C . LEU A 1 272 ? 13.646 -3.096 -22.176 1.00 97.69 272 LEU A C 1
ATOM 2105 O O . LEU A 1 272 ? 14.236 -4.104 -22.564 1.00 97.69 272 LEU A O 1
ATOM 2109 N N . VAL A 1 273 ? 13.663 -1.961 -22.865 1.00 96.81 273 VAL A N 1
ATOM 2110 C CA . VAL A 1 273 ? 14.509 -1.736 -24.038 1.00 96.81 273 VAL A CA 1
ATOM 2111 C C . VAL A 1 273 ? 15.058 -0.316 -24.011 1.00 96.81 273 VAL A C 1
ATOM 2113 O O . VAL A 1 273 ? 14.342 0.626 -23.673 1.00 96.81 273 VAL A O 1
ATOM 2116 N N . SER A 1 274 ? 16.332 -0.169 -24.366 1.00 95.31 274 SER A N 1
ATOM 2117 C CA . SER A 1 274 ? 16.969 1.132 -24.562 1.00 95.31 274 SER A CA 1
ATOM 2118 C C . SER A 1 274 ? 16.906 1.526 -26.037 1.00 95.31 274 SER A C 1
ATOM 2120 O O . SER A 1 274 ? 17.102 0.689 -26.920 1.00 95.31 274 SER A O 1
ATOM 2122 N N . SER A 1 275 ? 16.624 2.796 -26.309 1.00 92.06 275 SER A N 1
ATOM 2123 C CA . SER A 1 275 ? 16.681 3.394 -27.645 1.00 92.06 275 SER A CA 1
ATOM 2124 C C . SER A 1 275 ? 17.162 4.845 -27.551 1.00 92.06 275 SER A C 1
ATOM 2126 O O . SER A 1 275 ? 17.357 5.362 -26.451 1.00 92.06 275 SER A O 1
ATOM 2128 N N . GLU A 1 276 ? 17.329 5.532 -28.685 1.00 83.31 276 GLU A N 1
ATOM 2129 C CA . GLU A 1 276 ? 17.780 6.936 -28.716 1.00 83.31 276 GLU A CA 1
ATOM 2130 C C . GLU A 1 276 ? 16.898 7.879 -27.873 1.00 83.31 276 GLU A C 1
ATOM 2132 O O . GLU A 1 276 ? 17.386 8.881 -27.359 1.00 83.31 276 GLU A O 1
ATOM 2137 N N . GLY A 1 277 ? 15.618 7.537 -27.679 1.00 82.94 277 GLY A N 1
ATOM 2138 C CA . GLY A 1 277 ? 14.669 8.308 -26.869 1.00 82.94 277 GLY A CA 1
ATOM 2139 C C . GLY A 1 277 ? 14.650 7.976 -25.371 1.00 82.94 277 GLY A C 1
ATOM 2140 O O . GLY A 1 277 ? 13.795 8.503 -24.666 1.00 82.94 277 GLY A O 1
ATOM 2141 N N . GLY A 1 278 ? 15.528 7.090 -24.886 1.00 93.12 278 GLY A N 1
ATOM 2142 C CA . GLY A 1 278 ? 15.563 6.633 -23.493 1.00 93.12 278 GLY A CA 1
ATOM 2143 C C . GLY A 1 278 ? 15.145 5.171 -23.313 1.00 93.12 278 GLY A C 1
ATOM 2144 O O . GLY A 1 278 ? 15.266 4.351 -24.227 1.00 93.12 278 GLY A O 1
ATOM 2145 N N . VAL A 1 279 ? 14.676 4.836 -22.109 1.00 95.81 279 VAL A N 1
ATOM 2146 C CA . VAL A 1 279 ? 14.229 3.482 -21.748 1.00 95.81 279 VAL A CA 1
ATOM 2147 C C . VAL A 1 279 ? 12.722 3.361 -21.935 1.00 95.81 279 VAL A C 1
ATOM 2149 O O . VAL A 1 279 ? 11.964 4.243 -21.543 1.00 95.81 279 VAL A O 1
ATOM 2152 N N . PHE A 1 280 ? 12.276 2.244 -22.506 1.00 96.31 280 PHE A N 1
ATOM 2153 C CA . PHE A 1 280 ? 10.869 1.975 -22.784 1.00 96.31 280 PHE A CA 1
ATOM 2154 C C . PHE A 1 280 ? 10.447 0.600 -22.269 1.00 96.31 280 PHE A C 1
ATOM 2156 O O . PHE A 1 280 ? 11.221 -0.357 -22.289 1.00 96.31 280 PHE A O 1
ATOM 2163 N N . LEU A 1 281 ? 9.177 0.492 -21.871 1.00 97.06 281 LEU A N 1
ATOM 2164 C CA . LEU A 1 281 ? 8.528 -0.791 -21.603 1.00 97.06 281 LEU A CA 1
ATOM 2165 C C . LEU A 1 281 ? 8.228 -1.513 -22.923 1.00 97.06 281 LEU A C 1
ATOM 2167 O O . LEU A 1 281 ? 7.568 -0.944 -23.804 1.00 97.06 281 LEU A O 1
ATOM 2171 N N . LYS A 1 282 ? 8.639 -2.778 -23.034 1.00 97.19 282 LYS A N 1
ATOM 2172 C CA . LYS A 1 282 ? 8.303 -3.638 -24.176 1.00 97.19 282 LYS A CA 1
ATOM 2173 C C . LYS A 1 282 ? 6.790 -3.915 -24.256 1.00 97.19 282 LYS A C 1
ATOM 2175 O O . LYS A 1 282 ? 6.132 -3.985 -23.212 1.00 97.19 282 LYS A O 1
ATOM 2180 N N . PRO A 1 283 ? 6.205 -4.074 -25.461 1.00 96.56 283 PRO A N 1
ATOM 2181 C CA . PRO A 1 283 ? 4.768 -4.325 -25.628 1.00 96.56 283 PRO A CA 1
ATOM 2182 C C . PRO A 1 283 ? 4.252 -5.548 -24.860 1.00 96.56 283 PRO A C 1
ATOM 2184 O O . PRO A 1 283 ? 3.196 -5.478 -24.230 1.00 96.56 283 PRO A O 1
ATOM 2187 N N . GLU A 1 284 ? 5.011 -6.641 -24.861 1.00 97.00 284 GLU A N 1
ATOM 2188 C CA . GLU A 1 284 ? 4.675 -7.891 -24.175 1.00 97.00 284 GLU A CA 1
ATOM 2189 C C . GLU A 1 284 ? 4.593 -7.663 -22.664 1.00 97.00 284 GLU A C 1
ATOM 2191 O O . GLU A 1 284 ? 3.640 -8.076 -22.003 1.00 97.00 284 GLU A O 1
ATOM 2196 N N . PHE A 1 285 ? 5.544 -6.906 -22.118 1.00 97.75 285 PHE A N 1
ATOM 2197 C CA . PHE A 1 285 ? 5.539 -6.562 -20.705 1.00 97.75 285 PHE A CA 1
ATOM 2198 C C . PHE A 1 285 ? 4.414 -5.587 -20.335 1.00 97.75 285 PHE A C 1
ATOM 2200 O O . PHE A 1 285 ? 3.788 -5.751 -19.289 1.00 97.75 285 PHE A O 1
ATOM 2207 N N . LYS A 1 286 ? 4.054 -4.636 -21.211 1.00 97.19 286 LYS A N 1
ATOM 2208 C CA . LYS A 1 286 ? 2.842 -3.813 -21.020 1.00 97.19 286 LYS A CA 1
ATOM 2209 C C . LYS A 1 286 ? 1.578 -4.670 -20.940 1.00 97.19 286 LYS A C 1
ATOM 2211 O O . LYS A 1 286 ? 0.683 -4.355 -20.157 1.00 97.19 286 LYS A O 1
ATOM 2216 N N . GLN A 1 287 ? 1.494 -5.751 -21.715 1.00 96.81 287 GLN A N 1
ATOM 2217 C CA . GLN A 1 287 ? 0.377 -6.689 -21.617 1.00 96.81 287 GLN A CA 1
ATOM 2218 C C . GLN A 1 287 ? 0.409 -7.479 -20.301 1.00 96.81 287 GLN A C 1
ATOM 2220 O O . GLN A 1 287 ? -0.638 -7.654 -19.680 1.00 96.81 287 GLN A O 1
ATOM 2225 N N . ASN A 1 288 ? 1.590 -7.883 -19.826 1.00 96.56 288 ASN A N 1
ATOM 2226 C CA . ASN A 1 288 ? 1.736 -8.516 -18.511 1.00 96.56 288 ASN A CA 1
ATOM 2227 C C . ASN A 1 288 ? 1.289 -7.581 -17.378 1.00 96.56 288 ASN A C 1
ATOM 2229 O O . ASN A 1 288 ? 0.543 -8.005 -16.497 1.00 96.56 288 ASN A O 1
ATOM 2233 N N . LEU A 1 289 ? 1.661 -6.297 -17.442 1.00 97.19 289 LEU A N 1
ATOM 2234 C CA . LEU A 1 289 ? 1.196 -5.269 -16.508 1.00 97.19 289 LEU A CA 1
ATOM 2235 C C . LEU A 1 289 ? -0.330 -5.134 -16.531 1.00 97.19 289 LEU A C 1
ATOM 2237 O O . LEU A 1 289 ? -0.959 -5.166 -15.476 1.00 97.19 289 LEU A O 1
ATOM 2241 N N . LYS A 1 290 ? -0.939 -5.045 -17.722 1.00 96.25 290 LYS A N 1
ATOM 2242 C CA . LYS A 1 290 ? -2.404 -5.022 -17.878 1.00 96.25 290 LYS A CA 1
ATOM 2243 C C . LYS A 1 290 ? -3.062 -6.235 -17.236 1.00 96.25 290 LYS A C 1
ATOM 2245 O O . LYS A 1 290 ? -4.025 -6.075 -16.493 1.00 96.25 290 LYS A O 1
ATOM 2250 N N . ASN A 1 291 ? -2.544 -7.432 -17.503 1.00 94.75 291 ASN A N 1
ATOM 2251 C CA . ASN A 1 291 ? -3.083 -8.669 -16.948 1.00 94.75 291 ASN A CA 1
ATOM 2252 C C . ASN A 1 291 ? -3.005 -8.651 -15.416 1.00 94.75 291 ASN A C 1
ATOM 2254 O O . ASN A 1 291 ? -4.023 -8.859 -14.758 1.00 94.75 291 ASN A O 1
ATOM 2258 N N . TYR A 1 292 ? -1.847 -8.298 -14.853 1.00 93.88 292 TYR A N 1
ATOM 2259 C CA . TYR A 1 292 ? -1.662 -8.191 -13.408 1.00 93.88 292 TYR A CA 1
ATOM 2260 C C . TYR A 1 292 ? -2.609 -7.160 -12.776 1.00 93.88 292 TYR A C 1
ATOM 2262 O O . TYR A 1 292 ? -3.321 -7.479 -11.830 1.00 93.88 292 TYR A O 1
ATOM 2270 N N . PHE A 1 293 ? -2.686 -5.934 -13.302 1.00 93.94 293 PHE A N 1
ATOM 2271 C CA . PHE A 1 293 ? -3.537 -4.890 -12.717 1.00 93.94 293 PHE A CA 1
ATOM 2272 C C . PHE A 1 293 ? -5.031 -5.069 -13.014 1.00 93.94 293 PHE A C 1
ATOM 2274 O O . PHE A 1 293 ? -5.860 -4.469 -12.327 1.00 93.94 293 PHE A O 1
ATOM 2281 N N . SER A 1 294 ? -5.404 -5.911 -13.983 1.00 92.50 294 SER A N 1
ATOM 2282 C CA . SER A 1 294 ? -6.811 -6.209 -14.286 1.00 92.50 294 SER A CA 1
ATOM 2283 C C . SER A 1 294 ? -7.542 -6.940 -13.159 1.00 92.50 294 SER A C 1
ATOM 2285 O O . SER A 1 294 ? -8.773 -6.864 -13.104 1.00 92.50 294 SER A O 1
ATOM 2287 N N . ARG A 1 295 ? -6.793 -7.574 -12.243 1.00 90.44 295 ARG A N 1
ATOM 2288 C CA . ARG A 1 295 ? -7.340 -8.226 -11.050 1.00 90.44 295 ARG A CA 1
ATOM 2289 C C . ARG A 1 295 ? -7.988 -7.245 -10.086 1.00 90.44 295 ARG A C 1
ATOM 2291 O O . ARG A 1 295 ? -8.864 -7.638 -9.337 1.00 90.44 295 ARG A O 1
ATOM 2298 N N . TYR A 1 296 ? -7.597 -5.973 -10.096 1.00 91.75 296 TYR A N 1
ATOM 2299 C CA . TYR A 1 296 ? -8.200 -4.980 -9.214 1.00 91.75 296 TYR A CA 1
ATOM 2300 C C . TYR A 1 296 ? -9.403 -4.334 -9.897 1.00 91.75 296 TYR A C 1
ATOM 2302 O O . TYR A 1 296 ? -9.277 -3.670 -10.930 1.00 91.75 296 TYR A O 1
ATOM 2310 N N . LEU A 1 297 ? -10.575 -4.501 -9.294 1.00 92.31 297 LEU A N 1
ATOM 2311 C CA . LEU A 1 297 ? -11.840 -3.954 -9.769 1.00 92.31 297 LEU A CA 1
ATOM 2312 C C . LEU A 1 297 ? -12.500 -3.118 -8.681 1.00 92.31 297 LEU A C 1
ATOM 2314 O O . LEU A 1 297 ? -12.335 -3.378 -7.491 1.00 92.31 297 LEU A O 1
ATOM 2318 N N . LEU A 1 298 ? -13.292 -2.135 -9.103 1.00 93.44 298 LEU A N 1
ATOM 2319 C CA . LEU A 1 298 ? -14.192 -1.415 -8.213 1.00 93.44 298 LEU A CA 1
ATOM 2320 C C . LEU A 1 298 ? -15.626 -1.835 -8.492 1.00 93.44 298 LEU A C 1
ATOM 2322 O O . LEU A 1 298 ? -16.104 -1.732 -9.621 1.00 93.44 298 LEU A O 1
ATOM 2326 N N . PHE A 1 299 ? -16.301 -2.280 -7.442 1.00 94.00 299 PHE A N 1
ATOM 2327 C CA . PHE A 1 299 ? -17.709 -2.632 -7.459 1.00 94.00 299 PHE A CA 1
ATOM 2328 C C . PHE A 1 299 ? -18.516 -1.628 -6.631 1.00 94.00 299 PHE A C 1
ATOM 2330 O O . PHE A 1 299 ? -18.077 -1.151 -5.580 1.00 94.00 299 PHE A O 1
ATOM 2337 N N . THR A 1 300 ? -19.698 -1.271 -7.117 1.00 92.00 300 THR A N 1
ATOM 2338 C CA . THR A 1 300 ? -20.652 -0.401 -6.425 1.00 92.00 300 THR A CA 1
ATOM 2339 C C . THR A 1 300 ? -22.052 -0.862 -6.814 1.00 92.00 300 THR A C 1
ATOM 2341 O O . THR A 1 300 ? -22.360 -0.900 -8.003 1.00 92.00 300 THR A O 1
ATOM 2344 N N . ASP A 1 301 ? -22.864 -1.223 -5.826 1.00 93.50 301 ASP A N 1
ATOM 2345 C CA . ASP A 1 301 ? -24.305 -1.459 -5.953 1.00 93.50 301 ASP A CA 1
ATOM 2346 C C . ASP A 1 301 ? -25.086 -0.344 -5.234 1.00 93.50 301 ASP A C 1
ATOM 2348 O O . ASP A 1 301 ? -24.486 0.602 -4.716 1.00 93.50 301 ASP A O 1
ATOM 2352 N N . ASP A 1 302 ? -26.417 -0.439 -5.220 1.00 93.38 302 ASP A N 1
ATOM 2353 C CA . ASP A 1 302 ? -27.288 0.576 -4.620 1.00 93.38 302 ASP A CA 1
ATOM 2354 C C . ASP A 1 302 ? -27.021 0.759 -3.116 1.00 93.38 302 ASP A C 1
ATOM 2356 O O . ASP A 1 302 ? -26.957 1.891 -2.632 1.00 93.38 302 ASP A O 1
ATOM 2360 N N . ASP A 1 303 ? -26.782 -0.330 -2.380 1.00 92.38 303 ASP A N 1
ATOM 2361 C CA . ASP A 1 303 ? -26.500 -0.288 -0.941 1.00 92.38 303 ASP A CA 1
ATOM 2362 C C . ASP A 1 303 ? -25.165 0.402 -0.644 1.00 92.38 303 ASP A C 1
ATOM 2364 O O . ASP A 1 303 ? -25.064 1.233 0.267 1.00 92.38 303 ASP A O 1
ATOM 2368 N N . LEU A 1 304 ? -24.125 0.088 -1.419 1.00 93.25 304 LEU A N 1
ATOM 2369 C CA . LEU A 1 304 ? -22.830 0.751 -1.312 1.00 93.25 304 LEU A CA 1
ATOM 2370 C C . LEU A 1 304 ? -22.931 2.217 -1.726 1.00 93.25 304 LEU A C 1
ATOM 2372 O O . LEU A 1 304 ? -22.360 3.071 -1.052 1.00 93.25 304 LEU A O 1
ATOM 2376 N N . LEU A 1 305 ? -23.697 2.534 -2.769 1.00 90.94 305 LEU A N 1
ATOM 2377 C CA . LEU A 1 305 ? -23.893 3.906 -3.227 1.00 90.94 305 LEU A CA 1
ATOM 2378 C C . LEU A 1 305 ? -24.589 4.767 -2.165 1.00 90.94 305 LEU A C 1
ATOM 2380 O O . LEU A 1 305 ? -24.139 5.885 -1.914 1.00 90.94 305 LEU A O 1
ATOM 2384 N N . LEU A 1 306 ? -25.605 4.234 -1.478 1.00 91.56 306 LEU A N 1
ATOM 2385 C CA . LEU A 1 306 ? -26.268 4.902 -0.349 1.00 91.56 306 LEU A CA 1
ATOM 2386 C C . LEU A 1 306 ? -25.315 5.174 0.822 1.00 91.56 306 LEU A C 1
ATOM 2388 O O . LEU A 1 306 ? -25.464 6.175 1.522 1.00 91.56 306 LEU A O 1
ATOM 2392 N N . ARG A 1 307 ? -24.321 4.303 1.028 1.00 89.31 307 ARG A N 1
ATOM 2393 C CA . ARG A 1 307 ? -23.267 4.482 2.041 1.00 89.31 307 ARG A CA 1
ATOM 2394 C C . ARG A 1 307 ? -22.116 5.373 1.567 1.00 89.31 307 ARG A C 1
ATOM 2396 O O . ARG A 1 307 ? -21.256 5.700 2.377 1.00 89.31 307 ARG A O 1
ATOM 2403 N N . GLY A 1 308 ? -22.082 5.751 0.287 1.00 91.88 308 GLY A N 1
ATOM 2404 C CA . GLY A 1 308 ? -20.961 6.464 -0.330 1.00 91.88 308 GLY A CA 1
ATOM 2405 C C . GLY A 1 308 ? -19.730 5.583 -0.576 1.00 91.88 308 GLY A C 1
ATOM 2406 O O . GLY A 1 308 ? -18.622 6.093 -0.695 1.00 91.88 308 GLY A O 1
ATOM 2407 N N . TRP A 1 309 ? -19.898 4.263 -0.621 1.00 94.75 309 TRP A N 1
ATOM 2408 C CA . TRP A 1 309 ? -18.814 3.283 -0.630 1.00 94.75 309 TRP A CA 1
ATOM 2409 C C . TRP A 1 309 ? -18.549 2.675 -2.001 1.00 94.75 309 TRP A C 1
ATOM 2411 O O . TRP A 1 309 ? -19.423 2.585 -2.863 1.00 94.75 309 TRP A O 1
ATOM 2421 N N . LYS A 1 310 ? -17.324 2.179 -2.178 1.00 96.06 310 LYS A N 1
ATOM 2422 C CA . LYS A 1 310 ? -16.927 1.329 -3.308 1.00 96.06 310 LYS A CA 1
ATOM 2423 C C . LYS A 1 310 ? -16.170 0.121 -2.780 1.00 96.06 310 LYS A C 1
ATOM 2425 O O . LYS A 1 310 ? -15.273 0.288 -1.966 1.00 96.06 310 LYS A O 1
ATOM 2430 N N . LYS A 1 311 ? -16.487 -1.087 -3.239 1.00 96.19 311 LYS A N 1
ATOM 2431 C CA . LYS A 1 311 ? -15.758 -2.304 -2.858 1.00 96.19 311 LYS A CA 1
ATOM 2432 C C . LYS A 1 311 ? -14.585 -2.533 -3.806 1.00 96.19 311 LYS A C 1
ATOM 2434 O O . LYS A 1 311 ? -14.781 -2.507 -5.021 1.00 96.19 311 LYS A O 1
ATOM 2439 N N . ILE A 1 312 ? -13.396 -2.793 -3.265 1.00 94.50 312 ILE A N 1
ATOM 2440 C CA . ILE A 1 312 ? -12.269 -3.329 -4.035 1.00 94.50 312 ILE A CA 1
ATOM 2441 C C . ILE A 1 312 ? -12.476 -4.839 -4.159 1.00 94.50 312 ILE A C 1
ATOM 2443 O O . ILE A 1 312 ? -12.609 -5.544 -3.156 1.00 94.50 312 ILE A O 1
ATOM 2447 N N . VAL A 1 313 ? -12.540 -5.326 -5.394 1.00 91.62 313 VAL A N 1
ATOM 2448 C CA . VAL A 1 313 ? -12.718 -6.744 -5.722 1.00 91.62 313 VAL A CA 1
ATOM 2449 C C . VAL A 1 313 ? -11.472 -7.242 -6.441 1.00 91.62 313 VAL A C 1
ATOM 2451 O O . VAL A 1 313 ? -10.938 -6.542 -7.301 1.00 91.62 313 VAL A O 1
ATOM 2454 N N . PHE A 1 314 ? -11.037 -8.447 -6.080 1.00 85.88 314 PHE A N 1
ATOM 2455 C CA . PHE A 1 314 ? -9.924 -9.151 -6.707 1.00 85.88 314 PHE A CA 1
ATOM 2456 C C . PHE A 1 314 ? -10.490 -10.207 -7.664 1.00 85.88 314 PHE A C 1
ATOM 2458 O O . PHE A 1 314 ? -11.282 -11.047 -7.232 1.00 85.88 314 PHE A O 1
ATOM 2465 N N . GLY A 1 315 ? -10.165 -10.092 -8.951 1.00 69.50 315 GLY A N 1
ATOM 2466 C CA . GLY A 1 315 ? -10.578 -10.996 -10.030 1.00 69.50 315 GLY A CA 1
ATOM 2467 C C . GLY A 1 315 ? -9.490 -11.960 -10.470 1.00 69.50 315 GLY A C 1
ATOM 2468 O O . GLY A 1 315 ? -8.313 -11.725 -10.119 1.00 69.50 315 GLY A O 1
#

Foldseek 3Di:
DDDPDAPPQQVLQVVLQAPFDLPDDAQFPAWKAFLVLFIKTQGPFKFKQAWAFPQARASNSVSVRCVGRCVHGRNQSHQWHWANQDVVNVLRQKTWTWHWADDDQWTKIWIKIWGDPDDPPAAAFPAPDDPTIHGIGIHSIITIFTKIFIAGPPADPHGGRGPALDPDDDDDPPPPPDPDDPVPCPPPPPWLVVLVVLVVQLPPQAPDDSVNPRQWTCDPNATIGTDPPDGPVCVNVVNHLVVLSRLQSSCVRVPCPDPSNVVSCVRCVVAWDQDPVGIDGDPVSSVVSSVVNVQWDWDDDPVQVVRSMIGTGGD

Sequence (315 aa):
MKPETGTESIPGIINLLGALKTEQKNDICGIFLDETLREFFCLNAPVVIPAIPVSSIKHNNAADILNVISQVIPGFMAGHSYLEKRNPVSEEHSIHLACPVKGKIIDFIHMLRLDFKFSSNAGTIVKKGDSATFPSYSTERIYFKSRLVPVYQGSGTGNFDFIKLRGSVSVEAGDSGRRLFTSVLFDDFSSREISIELSRKSGDIFKVPVTIYPMLVYDYFTACINVPGLEYGSLAEAAAVFEPLFIYLFSDVSGSGHSLVMEGLESWPDCLVSSEGGVFLKPEFKQNLKNYFSRYLLFTDDDLLLRGWKKIVFG

pLDDT: mean 86.31, std 16.44, range [29.73, 98.12]